Protein AF-A0A370FS91-F1 (afdb_monomer)

Radius of gyration: 18.26 Å; Cα contacts (8 Å, |Δi|>4): 179; chains: 1; bounding box: 39×45×48 Å

Mean predicted aligned error: 7.24 Å

pLDDT: mean 86.28, std 13.59, range [32.62, 96.75]

Secondary structure (DSSP, 8-state):
---SS-PPP-EEEETTEEEEB-PPPHHHHHHHHTSSSHHHHHHHHBS-HHHHHHHHHHHH-TT-S--HHHHHHHHHHHHHHHHSS-HHHHHHHHHHHHHTHHHHHHHHHTTT--GGGS-HH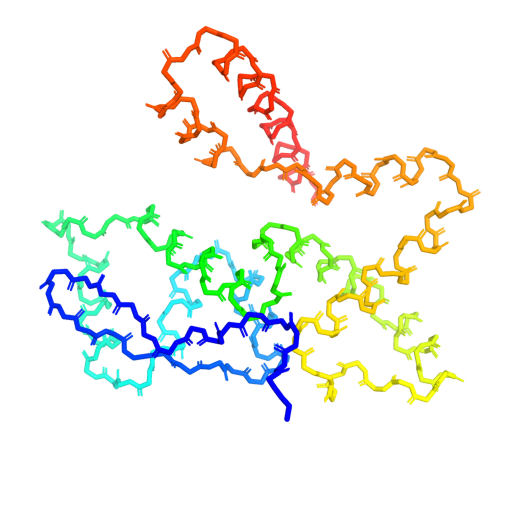HHHHHHHHHHHHHHTT-HHHHHHHHHHHHPPPHHHHHHHHHH--SHHHHHHHHHHHHHHHHHHHHHTT-

Structure (mmCIF, N/CA/C/O backbone):
data_AF-A0A370FS91-F1
#
_entry.id   AF-A0A370FS91-F1
#
loop_
_atom_site.group_PDB
_atom_site.id
_atom_site.type_symbol
_atom_site.label_atom_id
_atom_site.label_alt_id
_atom_site.label_comp_id
_atom_site.label_asym_id
_atom_site.label_entity_id
_atom_site.label_seq_id
_atom_site.pdbx_PDB_ins_code
_atom_site.Cartn_x
_atom_site.Cartn_y
_atom_site.Cartn_z
_atom_site.occupancy
_atom_site.B_iso_or_equiv
_atom_site.auth_seq_id
_atom_site.auth_comp_id
_atom_site.auth_asym_id
_atom_site.auth_atom_id
_atom_site.pdbx_PDB_model_num
ATOM 1 N N . MET A 1 1 ? -10.791 -23.872 -0.112 1.00 32.62 1 MET A N 1
ATOM 2 C CA . MET A 1 1 ? -11.739 -22.833 -0.570 1.00 32.62 1 MET A CA 1
ATOM 3 C C . MET A 1 1 ? -10.931 -21.687 -1.160 1.00 32.62 1 MET A C 1
ATOM 5 O O . MET A 1 1 ? -9.930 -21.340 -0.539 1.00 32.62 1 MET A O 1
ATOM 9 N N . PRO A 1 2 ? -11.284 -21.147 -2.339 1.00 38.69 2 PRO A N 1
ATOM 10 C CA . PRO A 1 2 ? -10.643 -19.938 -2.857 1.00 38.69 2 PRO A CA 1
ATOM 11 C C . PRO A 1 2 ? -10.833 -18.794 -1.850 1.00 38.69 2 PRO A C 1
ATOM 13 O O . PRO A 1 2 ? -11.923 -18.637 -1.297 1.00 38.69 2 PRO A O 1
ATOM 16 N N . LYS A 1 3 ? -9.760 -18.054 -1.542 1.00 49.75 3 LYS A N 1
ATOM 17 C CA . LYS A 1 3 ? -9.835 -16.893 -0.641 1.00 49.75 3 LYS A CA 1
ATOM 18 C C . LYS A 1 3 ? -10.764 -15.845 -1.297 1.00 49.75 3 LYS A C 1
ATOM 20 O O . LYS A 1 3 ? -10.651 -15.644 -2.502 1.00 49.75 3 LYS A O 1
ATOM 25 N N . PRO A 1 4 ? -11.668 -15.176 -0.557 1.00 48.75 4 PRO A N 1
ATOM 26 C CA . PRO A 1 4 ? -12.614 -14.212 -1.138 1.00 48.75 4 PRO A CA 1
ATOM 27 C C . PRO A 1 4 ? -11.962 -12.892 -1.598 1.00 48.75 4 PRO A C 1
ATOM 29 O O . PRO A 1 4 ? -12.631 -12.048 -2.184 1.00 48.75 4 PRO A O 1
ATOM 32 N N . TRP A 1 5 ? -10.662 -12.714 -1.356 1.00 54.31 5 TRP A N 1
ATOM 33 C CA . TRP A 1 5 ? -9.878 -11.523 -1.690 1.00 54.31 5 TRP A CA 1
ATOM 34 C C . TRP A 1 5 ? -8.939 -11.844 -2.855 1.00 54.31 5 TRP A C 1
ATOM 36 O O . TRP A 1 5 ? -7.815 -12.278 -2.625 1.00 54.31 5 TRP A O 1
ATOM 46 N N . GLY A 1 6 ? -9.431 -11.665 -4.087 1.00 56.56 6 GLY A N 1
ATOM 47 C CA . GLY A 1 6 ? -8.642 -11.654 -5.327 1.00 56.56 6 GLY A CA 1
ATOM 48 C C . GLY A 1 6 ? -7.719 -12.857 -5.586 1.00 56.56 6 GLY A C 1
ATOM 49 O O . GLY A 1 6 ? -7.649 -13.827 -4.835 1.00 56.56 6 GLY A O 1
ATOM 50 N N . ARG A 1 7 ? -6.986 -12.806 -6.700 1.00 66.38 7 ARG A N 1
ATOM 51 C CA . ARG A 1 7 ? -5.794 -13.639 -6.899 1.00 66.38 7 ARG A CA 1
ATOM 52 C C . ARG 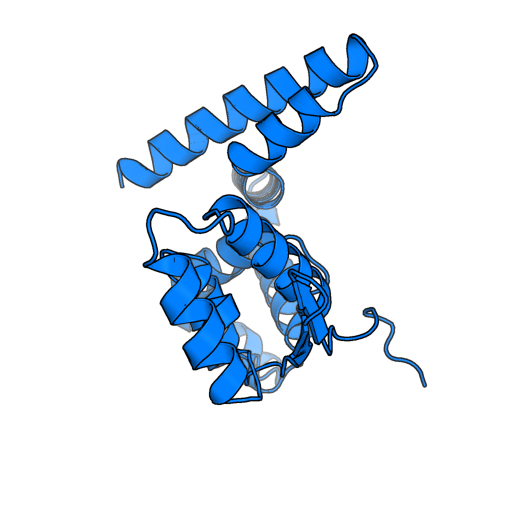A 1 7 ? -4.597 -12.753 -6.601 1.00 66.38 7 ARG A C 1
ATOM 54 O O . ARG A 1 7 ? -4.487 -11.685 -7.197 1.00 66.38 7 ARG A O 1
ATOM 61 N N . GLU A 1 8 ? -3.730 -13.186 -5.690 1.00 79.12 8 GLU A N 1
ATOM 62 C CA . GLU A 1 8 ? -2.510 -12.437 -5.394 1.00 79.12 8 GLU A CA 1
ATOM 63 C C . GLU A 1 8 ? -1.697 -12.250 -6.686 1.00 79.12 8 GLU A C 1
ATOM 65 O O . GLU A 1 8 ? -1.547 -13.211 -7.453 1.00 79.12 8 GLU A O 1
ATOM 70 N N . PRO A 1 9 ? -1.198 -11.034 -6.960 1.00 84.81 9 PRO A N 1
ATOM 71 C CA . PRO A 1 9 ? -0.375 -10.791 -8.128 1.00 84.81 9 PRO A CA 1
ATOM 72 C C . PRO A 1 9 ? 0.926 -11.583 -7.986 1.00 84.81 9 PRO A C 1
ATOM 74 O O . PRO A 1 9 ? 1.608 -11.501 -6.965 1.00 84.81 9 PRO A O 1
ATOM 77 N N . THR A 1 10 ? 1.245 -12.368 -9.015 1.00 89.12 10 THR A N 1
ATOM 78 C CA . THR A 1 10 ? 2.448 -13.216 -9.065 1.00 89.12 10 THR A CA 1
ATOM 79 C C . THR A 1 10 ? 3.474 -12.722 -10.074 1.00 89.12 10 THR A C 1
ATOM 81 O O . THR A 1 10 ? 4.641 -13.092 -9.995 1.00 89.12 10 THR A O 1
ATOM 84 N N . ALA A 1 11 ? 3.048 -11.916 -11.047 1.00 91.88 11 ALA A N 1
ATOM 85 C CA . ALA A 1 11 ? 3.924 -11.311 -12.035 1.00 91.88 11 ALA A CA 1
ATOM 86 C C . ALA A 1 11 ? 3.255 -10.110 -12.712 1.00 91.88 11 ALA A C 1
ATOM 88 O O . ALA A 1 11 ? 2.030 -9.978 -12.698 1.00 91.88 11 ALA A O 1
ATOM 89 N N . TRP A 1 12 ? 4.070 -9.284 -13.355 1.00 92.25 12 TRP A N 1
ATOM 90 C CA . TRP A 1 12 ? 3.661 -8.256 -14.312 1.00 92.25 12 TRP A CA 1
ATOM 91 C C . TRP A 1 12 ? 4.621 -8.277 -15.508 1.00 92.25 12 TRP A C 1
ATOM 93 O O . TRP A 1 12 ? 5.616 -9.001 -15.491 1.00 92.25 12 TRP A O 1
ATOM 103 N N . THR A 1 13 ? 4.317 -7.550 -16.579 1.00 89.25 13 THR A N 1
ATOM 104 C CA . THR A 1 13 ? 5.127 -7.580 -17.806 1.00 89.25 13 THR A CA 1
ATOM 105 C C . THR A 1 13 ? 5.543 -6.193 -18.247 1.00 89.25 13 THR A C 1
ATOM 107 O O . THR A 1 13 ? 4.739 -5.267 -18.189 1.00 89.25 13 THR A O 1
ATOM 110 N N . ILE A 1 14 ? 6.765 -6.078 -18.758 1.00 89.06 14 ILE A N 1
ATOM 111 C CA . ILE A 1 14 ? 7.305 -4.849 -19.339 1.00 89.06 14 ILE A CA 1
ATOM 112 C C . ILE A 1 14 ? 8.216 -5.198 -20.508 1.00 89.06 14 ILE A C 1
ATOM 114 O O . ILE A 1 14 ? 9.060 -6.080 -20.383 1.00 89.06 14 ILE A O 1
ATOM 118 N N . ASP A 1 15 ? 7.991 -4.583 -21.668 1.00 84.88 15 ASP A N 1
ATOM 119 C CA . ASP A 1 15 ? 8.754 -4.839 -22.900 1.00 84.88 15 ASP A CA 1
ATOM 120 C C . ASP A 1 15 ? 8.903 -6.336 -23.248 1.00 84.88 15 ASP A C 1
ATOM 122 O O . ASP A 1 15 ? 9.961 -6.815 -23.654 1.00 84.88 15 ASP A O 1
ATOM 126 N N . GLY A 1 16 ? 7.833 -7.114 -23.041 1.00 85.38 16 GLY A N 1
ATOM 127 C CA . GLY A 1 16 ? 7.817 -8.563 -23.284 1.00 85.38 16 GLY A CA 1
ATOM 128 C C . GLY A 1 16 ? 8.555 -9.408 -22.236 1.00 85.38 16 GLY A C 1
ATOM 129 O O . GLY A 1 16 ? 8.550 -10.635 -22.330 1.00 85.38 16 GLY A O 1
ATOM 130 N N . ARG A 1 17 ? 9.154 -8.787 -21.215 1.00 89.56 17 ARG A N 1
ATOM 131 C CA . ARG A 1 17 ? 9.778 -9.462 -20.073 1.00 89.56 17 ARG A CA 1
ATOM 132 C C . ARG A 1 17 ? 8.762 -9.677 -18.957 1.00 89.56 17 ARG A C 1
ATOM 134 O O . ARG A 1 17 ? 8.077 -8.744 -18.548 1.00 89.56 17 ARG A O 1
ATOM 141 N N . VAL A 1 18 ? 8.687 -10.906 -18.451 1.00 93.69 18 VAL A N 1
ATOM 142 C CA . VAL A 1 18 ? 7.865 -11.263 -17.286 1.00 93.69 18 VAL A CA 1
ATOM 143 C C . VAL A 1 18 ? 8.663 -11.001 -16.015 1.00 93.69 18 VAL A C 1
ATOM 145 O O . VAL A 1 18 ? 9.741 -11.561 -15.841 1.00 93.69 18 VAL A O 1
ATOM 148 N N . MET A 1 19 ? 8.107 -10.167 -15.146 1.00 94.12 19 MET A N 1
ATOM 149 C CA . MET A 1 19 ? 8.660 -9.754 -13.864 1.00 94.12 19 MET A CA 1
ATOM 150 C C . MET A 1 19 ? 7.918 -10.480 -12.747 1.00 94.12 19 MET A C 1
ATOM 152 O O . MET A 1 19 ? 6.787 -10.124 -12.417 1.00 94.12 19 MET A O 1
ATOM 156 N N . GLU A 1 20 ? 8.527 -11.522 -12.187 1.00 95.50 20 GLU A N 1
ATOM 157 C CA . GLU A 1 20 ? 7.929 -12.283 -11.085 1.00 95.50 20 GLU A CA 1
ATOM 158 C C . GLU A 1 20 ? 8.003 -11.500 -9.777 1.00 95.50 20 GLU A C 1
ATOM 160 O O . GLU A 1 20 ? 9.047 -10.936 -9.436 1.00 95.50 20 GLU A O 1
ATOM 165 N N . VAL A 1 21 ? 6.895 -11.494 -9.037 1.00 95.50 21 VAL A N 1
ATOM 166 C CA . VAL A 1 21 ? 6.784 -10.798 -7.757 1.00 95.50 21 VAL A CA 1
ATOM 167 C C . VAL A 1 21 ? 6.379 -11.741 -6.638 1.00 95.50 21 VAL A C 1
ATOM 169 O O . VAL A 1 21 ? 5.650 -12.716 -6.822 1.00 95.50 21 VAL A O 1
ATOM 172 N N . THR A 1 22 ? 6.839 -11.429 -5.436 1.00 94.56 22 THR A N 1
ATOM 173 C CA . THR A 1 22 ? 6.448 -12.106 -4.206 1.00 94.56 22 THR A CA 1
ATOM 174 C C . THR A 1 22 ? 6.039 -11.068 -3.181 1.00 94.56 22 THR A C 1
ATOM 176 O O . THR A 1 22 ? 6.688 -10.035 -3.020 1.00 94.56 22 THR A O 1
ATOM 179 N N . ARG A 1 23 ? 4.947 -11.357 -2.477 1.00 93.94 23 ARG A N 1
ATOM 180 C CA . ARG A 1 23 ? 4.448 -10.508 -1.406 1.00 93.94 23 ARG A CA 1
ATOM 181 C C . ARG A 1 23 ? 5.342 -10.636 -0.161 1.00 93.94 23 ARG A C 1
ATOM 183 O O . ARG A 1 23 ? 5.461 -11.747 0.361 1.00 93.94 23 ARG A O 1
ATOM 190 N N . PRO A 1 24 ? 5.917 -9.538 0.351 1.00 93.94 24 PRO A N 1
ATOM 191 C CA . PRO A 1 24 ? 6.653 -9.544 1.608 1.00 93.94 24 PRO A CA 1
ATOM 192 C C . PRO A 1 24 ? 5.731 -9.794 2.816 1.00 93.94 24 PRO A C 1
ATOM 194 O O . PRO A 1 24 ? 4.505 -9.657 2.702 1.00 93.94 24 PRO A O 1
ATOM 197 N N . PRO A 1 25 ? 6.290 -10.124 3.994 1.00 94.44 25 PRO A N 1
ATOM 198 C CA . PRO A 1 25 ? 5.555 -10.098 5.257 1.00 94.44 25 PRO A CA 1
ATOM 199 C C . PRO A 1 25 ? 4.912 -8.729 5.516 1.00 94.44 25 PRO A C 1
ATOM 201 O O . PRO A 1 25 ? 5.421 -7.706 5.060 1.00 94.44 25 PRO A O 1
ATOM 204 N N . LEU A 1 26 ? 3.818 -8.696 6.285 1.00 94.94 26 LEU A N 1
ATOM 205 C CA . LEU A 1 26 ? 2.984 -7.498 6.443 1.00 94.94 26 LEU A CA 1
ATOM 206 C C . LEU A 1 26 ? 3.773 -6.247 6.856 1.00 94.94 26 LEU A C 1
ATOM 208 O O . LEU A 1 26 ? 3.613 -5.206 6.230 1.00 94.94 26 LEU A O 1
ATOM 212 N N . VAL A 1 27 ? 4.640 -6.347 7.865 1.00 94.88 27 VAL A N 1
ATOM 213 C CA . VAL A 1 27 ? 5.425 -5.199 8.360 1.00 94.88 27 VAL A CA 1
ATOM 214 C C . VAL A 1 27 ? 6.326 -4.627 7.267 1.00 94.88 27 VAL A C 1
ATOM 216 O O . VAL A 1 27 ? 6.367 -3.417 7.055 1.00 94.88 27 VAL A O 1
ATOM 219 N N . GLU A 1 28 ? 7.031 -5.496 6.544 1.00 96.38 28 GLU A N 1
ATOM 220 C CA . GLU A 1 28 ? 7.892 -5.086 5.436 1.00 96.38 28 GLU A CA 1
ATOM 221 C C . GLU A 1 28 ? 7.067 -4.476 4.300 1.00 96.38 28 GLU A C 1
ATOM 223 O O . GLU A 1 28 ? 7.413 -3.419 3.777 1.00 96.38 28 GLU A O 1
ATOM 228 N N . LEU A 1 29 ? 5.934 -5.095 3.967 1.00 96.31 29 LEU A N 1
ATOM 229 C CA . LEU A 1 29 ? 5.041 -4.606 2.929 1.00 96.31 29 LEU A CA 1
ATOM 230 C C . LEU A 1 29 ? 4.469 -3.222 3.270 1.00 96.31 29 LEU A C 1
ATOM 232 O O . LEU A 1 29 ? 4.465 -2.351 2.405 1.00 96.31 29 LEU A O 1
ATOM 236 N N . VAL A 1 30 ? 4.035 -2.989 4.512 1.00 96.44 30 VAL A N 1
ATOM 237 C CA . VAL A 1 30 ? 3.565 -1.668 4.963 1.00 96.44 30 VAL A CA 1
ATOM 238 C C . VAL A 1 30 ? 4.683 -0.637 4.834 1.00 96.44 30 VAL A C 1
ATOM 240 O O . VAL A 1 30 ? 4.460 0.414 4.242 1.00 96.44 30 VAL A O 1
ATOM 243 N N . ASN A 1 31 ? 5.905 -0.950 5.275 1.00 95.62 31 ASN A N 1
ATOM 244 C CA . ASN A 1 31 ? 7.045 -0.039 5.126 1.00 95.62 31 ASN A CA 1
ATOM 245 C C . ASN A 1 31 ? 7.331 0.314 3.657 1.00 95.62 31 ASN A C 1
ATOM 247 O O . ASN A 1 31 ? 7.603 1.471 3.341 1.00 95.62 31 ASN A O 1
ATOM 251 N N . LEU A 1 32 ? 7.235 -0.659 2.747 1.00 96.69 32 LEU A N 1
ATOM 252 C CA . LEU A 1 32 ? 7.408 -0.426 1.312 1.00 96.69 32 LEU A CA 1
ATOM 253 C C . LEU A 1 32 ? 6.268 0.408 0.712 1.00 96.69 32 LEU A C 1
ATOM 255 O O . LEU A 1 32 ? 6.517 1.247 -0.150 1.00 96.69 32 LEU A O 1
ATOM 259 N N . VAL A 1 33 ? 5.029 0.207 1.169 1.00 96.12 33 VAL A N 1
ATOM 260 C CA . VAL A 1 33 ? 3.867 1.009 0.753 1.00 96.12 33 VAL A CA 1
ATOM 261 C C . VAL A 1 33 ? 3.986 2.454 1.236 1.00 96.12 33 VAL A C 1
ATOM 263 O O . VAL A 1 33 ? 3.619 3.368 0.500 1.00 96.12 33 VAL A O 1
ATOM 266 N N . MET A 1 34 ? 4.535 2.674 2.430 1.00 95.00 34 MET A N 1
ATOM 267 C CA . MET A 1 34 ? 4.765 4.007 2.998 1.00 95.00 34 MET A CA 1
ATOM 268 C C . MET A 1 34 ? 6.027 4.695 2.458 1.00 95.00 34 MET A C 1
ATOM 270 O O . MET A 1 34 ? 6.297 5.844 2.808 1.00 95.00 34 MET A O 1
ATOM 274 N N . ALA A 1 35 ? 6.810 4.025 1.608 1.00 92.94 35 ALA A N 1
ATOM 275 C CA . ALA A 1 35 ? 8.031 4.599 1.066 1.00 92.94 35 ALA A CA 1
ATOM 276 C C . ALA A 1 35 ? 7.736 5.844 0.198 1.00 92.94 35 ALA A C 1
ATOM 278 O O . ALA A 1 35 ? 6.734 5.871 -0.522 1.00 92.94 35 ALA A O 1
ATOM 279 N N . PRO A 1 36 ? 8.634 6.853 0.173 1.00 88.44 36 PRO A N 1
ATOM 280 C CA . PRO A 1 36 ? 8.416 8.092 -0.583 1.00 88.44 36 PRO A CA 1
ATOM 281 C C . PRO A 1 36 ? 8.271 7.904 -2.098 1.00 88.44 36 PRO A C 1
ATOM 283 O O . PRO A 1 36 ? 7.775 8.788 -2.790 1.00 88.44 36 PRO A O 1
ATOM 286 N N . THR A 1 37 ? 8.744 6.775 -2.630 1.00 91.19 37 THR A N 1
ATOM 287 C CA . THR A 1 37 ? 8.696 6.453 -4.058 1.00 91.19 37 THR A CA 1
ATOM 288 C C . THR A 1 37 ? 8.212 5.018 -4.276 1.00 91.19 37 THR A C 1
ATOM 290 O O . THR A 1 37 ? 8.652 4.115 -3.553 1.00 91.19 37 THR A O 1
ATOM 293 N N . PRO A 1 38 ? 7.354 4.773 -5.293 1.00 92.62 38 PRO A N 1
ATOM 294 C CA . PRO A 1 38 ? 6.884 3.429 -5.639 1.00 92.62 38 PRO A CA 1
ATOM 295 C C . PRO A 1 38 ? 8.027 2.501 -6.065 1.00 92.62 38 PRO A C 1
ATOM 297 O O . PRO A 1 38 ? 7.890 1.282 -5.989 1.00 92.62 38 PRO A O 1
ATOM 300 N N . THR A 1 39 ? 9.170 3.063 -6.475 1.00 93.88 39 THR A N 1
ATOM 301 C CA . THR A 1 39 ? 10.348 2.314 -6.919 1.00 93.88 39 THR A CA 1
ATOM 302 C C . THR A 1 39 ? 10.802 1.290 -5.884 1.00 93.88 39 THR A C 1
ATOM 304 O O . THR A 1 39 ? 11.155 0.174 -6.257 1.00 93.88 39 THR A O 1
ATOM 307 N N . TYR A 1 40 ? 10.761 1.627 -4.589 1.00 94.44 40 TYR A N 1
ATOM 308 C CA . TYR A 1 40 ? 11.156 0.687 -3.538 1.00 94.44 40 TYR A CA 1
ATOM 309 C C . TYR A 1 40 ? 10.240 -0.530 -3.506 1.00 94.44 40 TYR A C 1
ATOM 311 O O . TYR A 1 40 ? 10.740 -1.649 -3.561 1.00 94.44 40 TYR A O 1
ATOM 319 N N . LEU A 1 41 ? 8.922 -0.320 -3.493 1.00 96.12 41 LEU A N 1
ATOM 320 C CA . LEU A 1 41 ? 7.942 -1.402 -3.504 1.00 96.12 41 LEU A CA 1
ATOM 321 C C . LEU A 1 41 ? 8.112 -2.296 -4.737 1.00 96.12 41 LEU A C 1
ATOM 323 O O . LEU A 1 41 ? 8.206 -3.516 -4.606 1.00 96.12 41 LEU A O 1
ATOM 327 N N . VAL A 1 42 ? 8.192 -1.699 -5.928 1.00 95.69 42 VAL A N 1
ATOM 328 C CA . VAL A 1 42 ? 8.312 -2.461 -7.176 1.00 95.69 42 VAL A CA 1
ATOM 329 C C . VAL A 1 42 ? 9.612 -3.264 -7.194 1.00 95.69 42 VAL A C 1
ATOM 331 O O . VAL A 1 42 ? 9.583 -4.450 -7.490 1.00 95.69 42 VAL A O 1
ATOM 3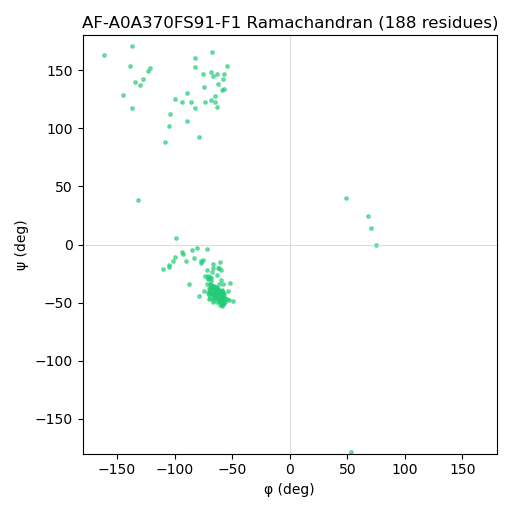34 N N . LEU A 1 43 ? 10.750 -2.670 -6.821 1.00 95.12 43 LEU A N 1
ATOM 335 C CA . LEU A 1 43 ? 12.036 -3.370 -6.845 1.00 95.12 43 LEU A CA 1
ATOM 336 C C . LEU A 1 43 ? 12.157 -4.457 -5.778 1.00 95.12 43 LEU A C 1
ATOM 338 O O . LEU A 1 43 ? 12.673 -5.532 -6.076 1.00 95.12 43 LEU A O 1
ATOM 342 N N . TYR A 1 44 ? 11.725 -4.196 -4.542 1.00 95.44 44 TYR A N 1
ATOM 343 C CA . TYR A 1 44 ? 11.896 -5.156 -3.444 1.00 95.44 44 TYR A CA 1
ATOM 344 C C . TYR A 1 44 ? 11.030 -6.399 -3.608 1.00 95.44 44 TYR A C 1
ATOM 346 O O . TYR A 1 44 ? 11.405 -7.477 -3.155 1.00 95.44 44 TYR A O 1
ATOM 354 N N . THR A 1 45 ? 9.894 -6.254 -4.281 1.00 96.06 45 THR A N 1
ATOM 355 C CA . THR A 1 45 ? 8.937 -7.345 -4.463 1.00 96.06 45 THR A CA 1
ATOM 356 C C . THR A 1 45 ? 9.307 -8.266 -5.621 1.00 96.06 45 THR A C 1
ATOM 358 O O . THR A 1 45 ? 8.756 -9.358 -5.709 1.00 96.06 45 THR A O 1
ATOM 361 N N . LEU A 1 46 ? 10.270 -7.889 -6.473 1.00 96.50 46 LEU A N 1
ATOM 362 C CA . LEU A 1 46 ? 10.784 -8.756 -7.534 1.00 96.50 46 LEU A CA 1
ATOM 363 C C . LEU A 1 46 ? 11.570 -9.937 -6.958 1.00 96.50 46 LEU A C 1
ATOM 365 O O . LEU A 1 46 ? 12.571 -9.766 -6.251 1.00 96.50 46 LEU A O 1
ATOM 369 N N . THR A 1 47 ? 11.153 -11.143 -7.337 1.00 95.25 47 THR A N 1
ATOM 370 C CA . THR A 1 47 ? 11.748 -12.401 -6.868 1.00 95.25 47 THR A CA 1
ATOM 371 C C . THR A 1 47 ? 13.153 -12.606 -7.439 1.00 95.25 47 THR A C 1
ATOM 373 O O . THR A 1 47 ? 14.054 -13.089 -6.751 1.00 95.25 47 THR A O 1
ATOM 376 N N . ARG A 1 48 ? 13.357 -12.217 -8.702 1.00 95.62 48 ARG A N 1
ATOM 377 C CA . ARG A 1 48 ? 14.577 -12.486 -9.470 1.00 95.62 48 ARG A CA 1
ATOM 378 C C . ARG A 1 48 ? 15.585 -11.331 -9.381 1.00 95.62 48 ARG A C 1
ATOM 380 O O . ARG A 1 48 ? 15.267 -10.201 -9.767 1.00 95.62 48 ARG A O 1
ATOM 387 N N . PRO A 1 49 ? 16.830 -11.566 -8.920 1.00 94.31 49 PRO A N 1
ATOM 388 C CA . PRO A 1 49 ? 17.856 -10.523 -8.848 1.00 94.31 49 PRO A CA 1
ATOM 389 C C . PRO A 1 49 ? 18.172 -9.859 -10.197 1.00 94.31 49 PRO A C 1
ATOM 391 O O . PRO A 1 49 ? 18.480 -8.669 -10.240 1.00 94.31 49 PRO A O 1
ATOM 394 N N . GLU A 1 50 ? 18.110 -10.610 -11.291 1.00 95.25 50 GLU A N 1
ATOM 395 C CA . GLU A 1 50 ? 18.320 -10.139 -12.660 1.00 95.25 50 GLU A CA 1
ATOM 396 C C . GLU A 1 50 ? 17.242 -9.159 -13.130 1.00 95.25 50 GLU A C 1
ATOM 398 O O . GLU A 1 50 ? 17.567 -8.195 -13.824 1.00 95.25 50 GLU A O 1
ATOM 403 N N . ASP A 1 51 ? 15.990 -9.357 -12.718 1.00 94.31 51 ASP A N 1
ATOM 404 C CA . ASP A 1 51 ? 14.879 -8.452 -13.022 1.00 94.31 51 ASP A CA 1
ATOM 405 C C . ASP A 1 51 ? 15.034 -7.142 -12.250 1.00 94.31 51 ASP A C 1
ATOM 407 O O . ASP A 1 51 ? 14.885 -6.063 -12.823 1.00 94.31 51 ASP A O 1
ATOM 411 N N . ARG A 1 52 ? 15.469 -7.219 -10.983 1.00 94.06 52 ARG A N 1
ATOM 412 C CA . ARG A 1 52 ? 15.820 -6.030 -10.189 1.00 94.06 52 ARG A CA 1
ATOM 413 C C . ARG A 1 52 ? 16.933 -5.224 -10.838 1.00 94.06 52 ARG A C 1
ATOM 415 O O . ARG A 1 52 ? 16.803 -4.016 -10.989 1.00 94.06 52 ARG A O 1
ATOM 422 N N . LYS A 1 53 ? 18.025 -5.884 -11.239 1.00 93.62 53 LYS A N 1
ATOM 423 C CA . LYS A 1 53 ? 19.157 -5.222 -11.910 1.00 93.62 53 LYS A CA 1
ATOM 424 C C . LYS A 1 53 ? 18.727 -4.561 -13.216 1.00 93.62 53 LYS A C 1
ATOM 426 O O . LYS A 1 53 ? 19.127 -3.430 -13.472 1.00 93.62 53 LYS A O 1
ATOM 431 N N . TYR A 1 54 ? 17.915 -5.254 -14.013 1.00 93.50 54 TYR A N 1
ATOM 432 C CA . TYR A 1 54 ? 17.369 -4.706 -15.248 1.00 93.50 54 TYR A CA 1
ATOM 433 C C . TYR A 1 54 ? 16.514 -3.464 -14.976 1.00 93.50 54 TYR A C 1
ATOM 435 O O . TYR A 1 54 ? 16.784 -2.415 -15.553 1.00 93.50 54 TYR A O 1
ATOM 443 N N . LEU A 1 55 ? 15.542 -3.550 -14.063 1.00 92.19 55 LEU A N 1
ATOM 444 C CA . LEU A 1 55 ? 14.635 -2.437 -13.797 1.00 92.19 55 LEU A CA 1
ATOM 445 C C . LEU A 1 55 ? 15.374 -1.235 -13.199 1.00 92.19 55 LEU A C 1
ATOM 447 O O . LEU A 1 55 ? 15.143 -0.113 -13.628 1.00 92.19 55 LEU A O 1
ATOM 451 N N . VAL A 1 56 ? 16.328 -1.455 -12.287 1.00 92.75 56 VAL A N 1
ATOM 452 C CA . VAL A 1 56 ? 17.207 -0.387 -11.779 1.00 92.75 56 VAL A CA 1
ATOM 453 C C . VAL A 1 56 ? 17.947 0.299 -12.924 1.00 92.75 56 VAL A C 1
ATOM 455 O O . VAL A 1 56 ? 17.929 1.524 -13.005 1.00 92.75 56 VAL A O 1
ATOM 458 N N . ALA A 1 57 ? 18.570 -0.465 -13.827 1.00 91.75 57 ALA A N 1
ATOM 459 C CA . ALA A 1 57 ? 19.294 0.112 -14.957 1.00 91.75 57 ALA A CA 1
ATOM 460 C C . ALA A 1 57 ? 18.379 0.973 -15.839 1.00 91.75 57 ALA A C 1
ATOM 462 O O . ALA A 1 57 ? 18.780 2.057 -16.244 1.00 91.75 57 ALA A O 1
ATOM 463 N N . GLN A 1 58 ? 17.145 0.527 -16.078 1.00 90.94 58 GLN A N 1
ATOM 464 C CA . GLN A 1 58 ? 16.176 1.272 -16.879 1.00 90.94 58 GLN A CA 1
ATOM 465 C C . GLN A 1 58 ? 15.623 2.515 -16.174 1.00 90.94 58 GLN A C 1
ATOM 467 O O . GLN A 1 58 ? 15.362 3.509 -16.835 1.00 90.94 58 GLN A O 1
ATOM 472 N N . VAL A 1 59 ? 15.456 2.491 -14.851 1.00 88.56 59 VAL A N 1
ATOM 473 C CA . VAL A 1 59 ? 14.969 3.653 -14.085 1.00 88.56 59 VAL A CA 1
ATOM 474 C C . VAL A 1 59 ? 15.997 4.788 -14.059 1.00 88.56 59 VAL A C 1
ATOM 476 O O . VAL A 1 59 ? 15.626 5.958 -14.015 1.00 88.56 59 VAL A O 1
ATOM 479 N N . PHE A 1 60 ? 17.291 4.460 -14.089 1.00 87.00 60 PHE A N 1
ATOM 480 C CA . PHE A 1 60 ? 18.368 5.457 -14.111 1.00 87.00 60 PHE A CA 1
ATOM 481 C C . PHE A 1 60 ? 18.837 5.836 -15.522 1.00 87.00 60 PHE A C 1
ATOM 483 O O . PHE A 1 60 ? 19.616 6.783 -15.670 1.00 87.00 60 PHE A O 1
ATOM 490 N N . ASP A 1 61 ? 18.376 5.131 -16.554 1.00 89.06 61 ASP A N 1
ATOM 491 C CA . ASP A 1 61 ? 18.687 5.449 -17.941 1.00 89.06 61 ASP A CA 1
ATOM 492 C C . ASP A 1 61 ? 17.765 6.562 -18.460 1.00 89.06 61 ASP A C 1
ATOM 494 O O . ASP A 1 61 ? 16.554 6.401 -18.573 1.00 89.06 61 ASP A O 1
ATOM 498 N N . ARG A 1 62 ? 18.355 7.703 -18.830 1.00 81.81 62 ARG A N 1
ATOM 499 C CA . ARG A 1 62 ? 17.620 8.858 -19.376 1.00 81.81 62 ARG A CA 1
ATOM 500 C C . ARG A 1 62 ? 16.989 8.590 -20.742 1.00 81.81 62 ARG A C 1
ATOM 502 O O . ARG A 1 62 ? 16.165 9.387 -21.177 1.00 81.81 62 ARG A O 1
ATOM 509 N N . GLN A 1 63 ? 17.424 7.545 -21.441 1.00 86.19 63 GLN A N 1
ATOM 510 C CA . GLN A 1 63 ? 16.869 7.141 -22.735 1.00 86.19 63 GLN A CA 1
ATOM 511 C C . GLN A 1 63 ? 15.771 6.081 -22.597 1.00 86.19 63 GLN A C 1
ATOM 513 O O . GLN A 1 63 ? 15.132 5.727 -23.590 1.00 86.19 63 GLN A O 1
ATOM 518 N N . SER A 1 64 ? 15.548 5.578 -21.383 1.00 85.69 64 SER A N 1
ATOM 519 C CA . SER A 1 64 ? 14.515 4.595 -21.098 1.00 85.69 64 SER A CA 1
ATOM 520 C C . SER A 1 64 ? 13.118 5.179 -21.287 1.00 85.69 64 SER A C 1
ATOM 522 O O . SER A 1 64 ? 12.857 6.339 -20.976 1.00 85.69 64 SER A O 1
ATOM 524 N N . ARG A 1 65 ? 12.198 4.336 -21.763 1.00 83.00 65 ARG A N 1
ATOM 525 C CA . ARG A 1 65 ? 10.756 4.634 -21.808 1.00 83.00 65 ARG A CA 1
ATOM 526 C C . ARG A 1 65 ? 10.049 4.307 -20.491 1.00 83.00 65 ARG A C 1
ATOM 528 O O . ARG A 1 65 ? 8.849 4.528 -20.369 1.00 83.00 65 ARG A O 1
ATOM 535 N N . ILE A 1 66 ? 10.768 3.730 -19.528 1.00 85.50 66 ILE A N 1
ATOM 536 C CA . ILE A 1 66 ? 10.231 3.375 -18.216 1.00 85.50 66 ILE A CA 1
ATOM 537 C C . ILE A 1 66 ? 10.176 4.642 -17.371 1.00 85.50 66 ILE A C 1
ATOM 539 O O . ILE A 1 66 ? 11.139 5.020 -16.707 1.00 85.50 66 ILE A O 1
ATOM 543 N N . GLU A 1 67 ? 9.024 5.296 -17.422 1.00 86.12 67 GLU A N 1
ATOM 544 C CA . GLU A 1 67 ? 8.735 6.486 -16.636 1.00 86.12 67 GLU A CA 1
ATOM 545 C C . GLU A 1 67 ? 8.291 6.134 -15.210 1.00 86.12 67 GLU A C 1
ATOM 547 O O . GLU A 1 67 ? 7.830 5.027 -14.916 1.00 86.12 67 GLU A O 1
ATOM 552 N N . ILE A 1 68 ? 8.394 7.111 -14.308 1.00 87.69 68 ILE A N 1
ATOM 553 C CA . ILE A 1 68 ? 7.948 6.971 -12.915 1.00 87.69 68 ILE A CA 1
ATOM 554 C C . ILE A 1 68 ? 6.449 6.645 -12.811 1.00 87.69 68 ILE A C 1
ATOM 556 O O . ILE A 1 68 ? 6.045 5.920 -11.903 1.00 87.69 68 ILE A O 1
ATOM 560 N N . GLU A 1 69 ? 5.639 7.108 -13.765 1.00 87.69 69 GLU A N 1
ATOM 561 C CA . GLU A 1 69 ? 4.203 6.820 -13.822 1.00 87.69 69 GLU A CA 1
ATOM 562 C C . GLU A 1 69 ? 3.920 5.325 -13.995 1.00 87.69 69 GLU A C 1
ATOM 564 O O . GLU A 1 69 ? 3.059 4.776 -13.311 1.00 87.69 69 GLU A O 1
ATOM 569 N N . LEU A 1 70 ? 4.720 4.621 -14.802 1.00 89.81 70 LEU A N 1
ATOM 570 C CA . LEU A 1 70 ? 4.596 3.171 -14.933 1.00 89.81 70 LEU A CA 1
ATOM 571 C C . LEU A 1 70 ? 4.884 2.460 -13.603 1.00 89.81 70 LEU A C 1
ATOM 573 O O . LEU A 1 70 ? 4.213 1.492 -13.251 1.00 89.81 70 LEU A O 1
ATOM 577 N N . LEU A 1 71 ? 5.857 2.948 -12.826 1.00 92.75 71 LEU A N 1
ATOM 578 C CA . LEU A 1 71 ? 6.139 2.389 -11.501 1.00 92.75 71 LEU A CA 1
ATOM 579 C C . LEU A 1 71 ? 5.003 2.661 -10.514 1.00 92.75 71 LEU A C 1
ATOM 581 O O . LEU A 1 71 ? 4.695 1.792 -9.697 1.00 92.75 71 LEU A O 1
ATOM 585 N N . HIS A 1 72 ? 4.369 3.833 -10.591 1.00 93.44 72 HIS A N 1
ATOM 586 C CA . HIS A 1 72 ? 3.159 4.120 -9.825 1.00 93.44 72 HIS A CA 1
ATOM 587 C C . HIS A 1 72 ? 2.029 3.147 -10.167 1.00 93.44 72 HIS A C 1
ATOM 589 O O . HIS A 1 72 ? 1.364 2.662 -9.254 1.00 93.44 72 HIS A O 1
ATOM 595 N N . ASP A 1 73 ? 1.867 2.797 -11.439 1.00 91.81 73 ASP A N 1
ATOM 596 C CA . ASP A 1 73 ? 0.805 1.899 -11.898 1.00 91.81 73 ASP A CA 1
ATOM 597 C C . ASP A 1 73 ? 1.015 0.475 -11.441 1.00 91.81 73 ASP A C 1
ATOM 599 O O . ASP A 1 73 ? 0.095 -0.159 -10.917 1.00 91.81 73 ASP A O 1
ATOM 603 N N . VAL A 1 74 ? 2.242 -0.014 -11.599 1.00 94.00 74 VAL A N 1
ATOM 604 C CA . VAL A 1 74 ? 2.627 -1.326 -11.094 1.00 94.00 74 VAL A CA 1
ATOM 605 C C . VAL A 1 74 ? 2.424 -1.360 -9.580 1.00 94.00 74 VAL A C 1
ATOM 607 O O . VAL A 1 74 ? 1.781 -2.278 -9.078 1.00 94.00 74 VAL A O 1
ATOM 610 N N . ALA A 1 75 ? 2.885 -0.344 -8.845 1.00 95.69 75 ALA A N 1
ATOM 611 C CA . ALA A 1 75 ? 2.700 -0.267 -7.398 1.00 95.69 75 ALA A CA 1
ATOM 612 C C . ALA A 1 75 ? 1.218 -0.261 -6.987 1.00 95.69 75 ALA A C 1
ATOM 614 O O . ALA A 1 75 ? 0.841 -0.984 -6.066 1.00 95.69 75 ALA A O 1
ATOM 615 N N . ASP A 1 76 ? 0.372 0.515 -7.665 1.00 94.44 76 ASP A N 1
ATOM 616 C CA . ASP A 1 76 ? -1.062 0.576 -7.377 1.00 94.44 76 ASP A CA 1
ATOM 617 C C . ASP A 1 76 ? -1.740 -0.781 -7.590 1.00 94.44 76 ASP A C 1
ATOM 619 O O . ASP A 1 76 ? -2.492 -1.226 -6.722 1.00 94.44 76 ASP A O 1
ATOM 623 N N . HIS A 1 77 ? -1.430 -1.477 -8.688 1.00 93.44 77 HIS A N 1
ATOM 624 C CA . HIS A 1 77 ? -1.992 -2.799 -8.978 1.00 93.44 77 HIS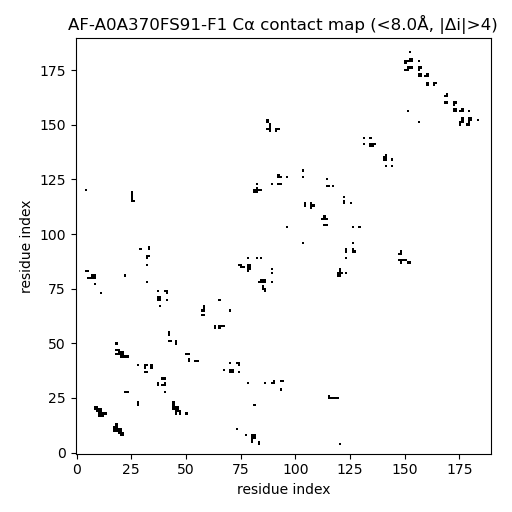 A CA 1
ATOM 625 C C . HIS A 1 77 ? -1.474 -3.883 -8.030 1.00 93.44 77 HIS A C 1
ATOM 627 O O . HIS A 1 77 ? -2.242 -4.750 -7.611 1.00 93.44 77 HIS A O 1
ATOM 633 N N . LEU A 1 78 ? -0.191 -3.833 -7.657 1.00 94.94 78 LEU A N 1
ATOM 634 C CA . LEU A 1 78 ? 0.379 -4.745 -6.667 1.00 94.94 78 LEU A CA 1
ATOM 635 C C . LEU A 1 78 ? -0.315 -4.579 -5.310 1.00 94.94 78 LEU A C 1
ATOM 637 O O . LEU A 1 78 ? -0.761 -5.561 -4.716 1.00 94.94 78 LEU A O 1
ATOM 641 N N . VAL A 1 79 ? -0.465 -3.337 -4.844 1.00 95.44 79 VAL A N 1
ATOM 642 C CA . VAL A 1 79 ? -1.123 -3.040 -3.565 1.00 95.44 79 VAL A CA 1
ATOM 643 C C . VAL A 1 79 ? -2.602 -3.397 -3.607 1.00 95.44 79 VAL A C 1
ATOM 645 O O . VAL A 1 79 ? -3.078 -4.059 -2.686 1.00 95.44 79 VAL A O 1
ATOM 648 N N . LEU A 1 80 ? -3.307 -3.066 -4.690 1.00 94.19 80 LEU A N 1
ATOM 649 C CA . LEU A 1 80 ? -4.694 -3.482 -4.884 1.00 94.19 80 LEU A CA 1
ATOM 650 C C . LEU A 1 80 ? -4.832 -5.007 -4.825 1.00 94.19 80 LEU A C 1
ATOM 652 O O . LEU A 1 80 ? -5.735 -5.517 -4.169 1.00 94.19 80 LEU A O 1
ATOM 656 N N . GLY A 1 81 ? -3.908 -5.741 -5.445 1.00 92.12 81 GLY A N 1
ATOM 657 C CA . GLY A 1 81 ? -3.897 -7.199 -5.426 1.00 92.12 81 GLY A CA 1
ATOM 658 C C . GLY A 1 81 ? -3.602 -7.814 -4.052 1.00 92.12 81 GLY A C 1
ATOM 659 O O . GLY A 1 81 ? -4.174 -8.850 -3.718 1.00 92.12 81 GLY A O 1
ATOM 660 N N . TRP A 1 82 ? -2.733 -7.203 -3.239 1.00 93.94 82 TRP A N 1
ATOM 661 C CA . TRP A 1 82 ? -2.362 -7.734 -1.915 1.00 93.94 82 TRP A CA 1
ATOM 662 C C . TRP A 1 82 ? -3.288 -7.300 -0.778 1.00 93.94 82 TRP A C 1
ATOM 664 O O . TRP A 1 82 ? -3.506 -8.069 0.161 1.00 93.94 82 TRP A O 1
ATOM 674 N N . PHE A 1 83 ? -3.822 -6.082 -0.845 1.00 94.12 83 PHE A N 1
ATOM 675 C CA . PHE A 1 83 ? -4.657 -5.496 0.202 1.00 94.12 83 PHE A CA 1
ATOM 676 C C . PHE A 1 83 ? -6.146 -5.470 -0.151 1.00 94.12 83 PHE A C 1
ATOM 678 O O . PHE A 1 83 ? -6.973 -5.305 0.742 1.00 94.12 83 PHE A O 1
ATOM 685 N N . GLY A 1 84 ? -6.508 -5.623 -1.428 1.00 91.81 84 GLY A N 1
ATOM 686 C CA . GLY A 1 84 ? -7.892 -5.484 -1.888 1.00 91.81 84 GLY A CA 1
ATOM 687 C C . GLY A 1 84 ? -8.406 -4.041 -1.863 1.00 91.81 84 GLY A C 1
ATOM 688 O O . GLY A 1 84 ? -9.612 -3.826 -1.947 1.00 91.81 84 GLY A O 1
ATOM 689 N N . MET A 1 85 ? -7.516 -3.054 -1.717 1.00 93.69 85 MET A N 1
ATOM 690 C CA . MET A 1 85 ? -7.846 -1.628 -1.662 1.00 93.69 85 MET A CA 1
ATOM 691 C C . MET A 1 85 ? -6.840 -0.801 -2.472 1.00 93.69 85 MET A C 1
ATOM 693 O O . MET A 1 85 ? -5.684 -1.215 -2.594 1.00 93.69 85 MET A O 1
ATOM 697 N N . PRO A 1 86 ? -7.238 0.377 -2.986 1.00 94.81 86 PRO A N 1
ATOM 698 C CA . PRO A 1 86 ? -6.317 1.281 -3.661 1.00 94.81 86 PRO A CA 1
ATOM 699 C C . PRO A 1 86 ? -5.139 1.686 -2.774 1.00 94.81 86 PRO A C 1
ATOM 701 O O . PRO A 1 86 ? -5.285 1.851 -1.560 1.00 94.81 86 PRO A O 1
ATOM 704 N N . ARG A 1 87 ? -3.964 1.889 -3.383 1.00 95.06 87 ARG A N 1
ATOM 705 C CA . ARG A 1 87 ? -2.727 2.151 -2.635 1.00 95.06 87 ARG A CA 1
ATOM 706 C C . ARG A 1 87 ? -2.810 3.372 -1.729 1.00 95.06 87 ARG A C 1
ATOM 708 O O . ARG A 1 87 ? -2.334 3.296 -0.604 1.00 95.06 87 ARG A O 1
ATOM 715 N N . TRP A 1 88 ? -3.423 4.460 -2.185 1.00 93.81 88 TRP A N 1
ATOM 716 C CA . TRP A 1 88 ? -3.571 5.680 -1.385 1.00 93.81 88 TRP A CA 1
ATOM 717 C C . TRP A 1 88 ? -4.468 5.462 -0.159 1.00 93.81 88 TRP A C 1
ATOM 719 O O . TRP A 1 88 ? -4.111 5.881 0.935 1.00 93.81 88 TRP A O 1
ATOM 729 N N . THR A 1 89 ? -5.565 4.710 -0.297 1.00 95.56 89 THR A N 1
ATOM 730 C CA . THR A 1 89 ? -6.408 4.315 0.840 1.00 95.56 89 THR A CA 1
ATOM 731 C C . THR A 1 89 ? -5.623 3.469 1.844 1.00 95.56 89 THR A C 1
ATOM 733 O O . THR A 1 89 ? -5.727 3.682 3.049 1.00 95.56 89 THR A O 1
ATOM 736 N N . VAL A 1 90 ? -4.816 2.513 1.364 1.00 96.62 90 VAL A N 1
ATOM 737 C CA . VAL A 1 90 ? -3.949 1.688 2.224 1.00 96.62 90 VAL A CA 1
ATOM 738 C C . VAL A 1 90 ? -2.922 2.559 2.951 1.00 96.62 90 VAL A C 1
ATOM 740 O O . VAL A 1 90 ? -2.741 2.389 4.155 1.00 96.62 90 VAL A O 1
ATOM 743 N N . GLN A 1 91 ? -2.285 3.499 2.247 1.00 95.88 91 GLN A N 1
ATOM 744 C CA . GLN A 1 91 ? -1.327 4.440 2.830 1.00 95.88 91 GLN A CA 1
ATOM 745 C C . GLN A 1 91 ? -1.965 5.284 3.935 1.00 95.88 91 GLN A C 1
ATOM 747 O O . GLN A 1 91 ? -1.404 5.361 5.021 1.00 95.88 91 GLN A O 1
ATOM 752 N N . GLU A 1 92 ? -3.150 5.849 3.702 1.00 95.38 92 GLU A N 1
ATOM 753 C CA . GLU A 1 92 ? -3.846 6.677 4.693 1.00 95.38 92 GLU A CA 1
ATOM 754 C C . GLU A 1 92 ? -4.232 5.875 5.946 1.00 95.38 92 GLU A C 1
ATOM 756 O O . GLU A 1 92 ? -4.009 6.321 7.074 1.00 95.38 92 GLU A O 1
ATOM 761 N N . ILE A 1 93 ? -4.743 4.648 5.770 1.00 96.62 93 ILE A N 1
ATOM 762 C CA . ILE A 1 93 ? -5.048 3.750 6.896 1.00 96.62 93 ILE A CA 1
ATOM 763 C C . ILE A 1 93 ? -3.783 3.494 7.712 1.00 96.62 93 ILE A C 1
ATOM 765 O O . ILE A 1 93 ? -3.789 3.686 8.927 1.00 96.62 93 ILE A O 1
ATOM 769 N N . TRP A 1 94 ? -2.701 3.058 7.064 1.00 96.75 94 TRP A N 1
ATOM 770 C CA . TRP A 1 94 ? -1.479 2.694 7.773 1.00 96.75 94 TRP A CA 1
ATOM 771 C C . TRP A 1 94 ? -0.741 3.899 8.350 1.00 96.75 94 TRP A C 1
ATOM 773 O O . TRP A 1 94 ? -0.155 3.765 9.418 1.00 96.75 94 TRP A O 1
ATOM 783 N N . TRP A 1 95 ? -0.828 5.080 7.736 1.00 95.69 95 TRP A N 1
ATOM 784 C CA . TRP A 1 95 ? -0.317 6.324 8.311 1.00 95.69 95 TRP A CA 1
ATOM 785 C C . TRP A 1 95 ? -0.957 6.612 9.673 1.00 95.69 95 TRP A C 1
ATOM 787 O O . TRP A 1 95 ? -0.251 6.783 10.667 1.00 95.69 95 TRP A O 1
ATOM 797 N N . ARG A 1 96 ? -2.294 6.567 9.752 1.00 95.25 96 ARG A N 1
ATOM 798 C CA . ARG A 1 96 ? 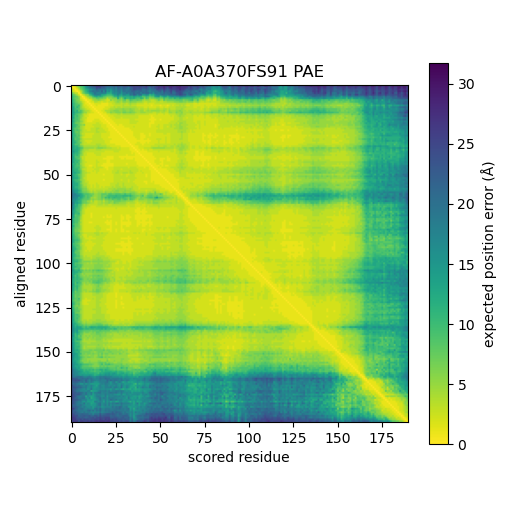-3.023 6.750 11.019 1.00 95.25 96 ARG A CA 1
ATOM 799 C C . ARG A 1 96 ? -2.745 5.630 12.011 1.00 95.25 96 ARG A C 1
ATOM 801 O O . ARG A 1 96 ? -2.563 5.894 13.194 1.00 95.25 96 ARG A O 1
ATOM 808 N N . VAL A 1 97 ? -2.684 4.387 11.530 1.00 95.50 97 VAL A N 1
ATOM 809 C CA . VAL A 1 97 ? -2.391 3.228 12.383 1.00 95.50 97 VAL A CA 1
ATOM 810 C C . VAL A 1 97 ? -1.022 3.354 13.034 1.00 95.50 97 VAL A C 1
ATOM 812 O O . VAL A 1 97 ? -0.896 3.122 14.230 1.00 95.50 97 VAL A O 1
ATOM 815 N N . LEU A 1 98 ? -0.003 3.741 12.268 1.00 94.75 98 LEU A N 1
ATOM 816 C CA . LEU A 1 98 ? 1.347 3.944 12.783 1.00 94.75 98 LEU A CA 1
ATOM 817 C C . LEU A 1 98 ? 1.411 5.143 13.740 1.00 94.75 98 LEU A C 1
ATOM 819 O O . LEU A 1 98 ? 2.119 5.076 14.742 1.00 94.75 98 LEU A O 1
ATOM 823 N N . GLY A 1 99 ? 0.637 6.202 13.478 1.00 94.56 99 GLY A N 1
ATOM 824 C CA . GLY A 1 99 ? 0.516 7.365 14.364 1.00 94.56 99 GLY A CA 1
ATOM 825 C C . GLY A 1 99 ? -0.155 7.079 15.714 1.00 94.56 99 GLY A C 1
ATOM 826 O O . GLY A 1 99 ? 0.053 7.829 16.663 1.00 94.56 99 GLY A O 1
ATOM 827 N N . SER A 1 100 ? -0.922 5.991 15.821 1.00 94.56 100 SER A N 1
ATOM 828 C CA . SER A 1 100 ? -1.617 5.564 17.047 1.00 94.56 100 SER A CA 1
ATOM 829 C C . SER A 1 100 ? -1.392 4.077 17.337 1.00 94.56 100 SER A C 1
ATOM 831 O O . SER A 1 100 ? -2.306 3.345 17.727 1.00 94.56 100 SER A O 1
ATOM 833 N N . TRP A 1 101 ? -0.169 3.598 17.076 1.00 93.50 101 TRP A N 1
ATOM 834 C CA . TRP A 1 101 ? 0.135 2.167 17.130 1.00 93.50 101 TRP A CA 1
ATOM 835 C C . TRP A 1 101 ? -0.118 1.574 18.518 1.00 93.50 101 TRP A C 1
ATOM 837 O O . TRP A 1 101 ? -0.687 0.492 18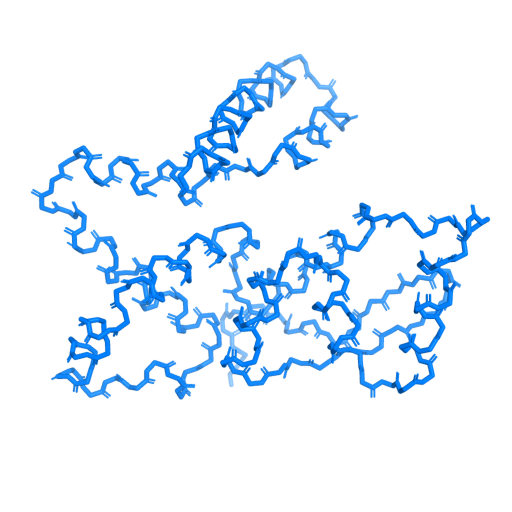.623 1.00 93.50 101 TRP A O 1
ATOM 847 N N . ALA A 1 102 ? 0.263 2.288 19.580 1.00 94.25 102 ALA A N 1
ATOM 848 C CA . ALA A 1 102 ? 0.128 1.807 20.953 1.00 94.25 102 ALA A CA 1
ATOM 849 C C . ALA A 1 102 ? -1.342 1.592 21.351 1.00 94.25 102 ALA A C 1
ATOM 851 O O . ALA A 1 102 ? -1.674 0.586 21.980 1.00 94.25 102 ALA A O 1
ATOM 852 N N . GLU A 1 103 ? -2.231 2.508 20.964 1.00 95.00 103 GLU A N 1
ATOM 853 C CA . GLU A 1 103 ? -3.661 2.403 21.242 1.00 95.00 103 GLU A CA 1
ATOM 854 C C . GLU A 1 103 ? -4.313 1.273 20.435 1.00 95.00 103 GLU A C 1
ATOM 856 O O . GLU A 1 103 ? -5.127 0.514 20.968 1.00 95.00 103 GLU A O 1
ATOM 861 N N . ILE A 1 104 ? -3.935 1.133 19.160 1.00 93.69 104 ILE A N 1
ATOM 862 C CA . ILE A 1 104 ? -4.463 0.088 18.275 1.00 93.69 104 ILE A CA 1
ATOM 863 C C . ILE A 1 104 ? -4.015 -1.297 18.730 1.00 93.69 104 ILE A C 1
ATOM 865 O O . ILE A 1 104 ? -4.853 -2.191 18.857 1.00 93.69 104 ILE A O 1
ATOM 869 N N . ASP A 1 105 ? -2.719 -1.475 18.984 1.00 92.81 105 ASP A N 1
ATOM 870 C CA . ASP A 1 105 ? -2.159 -2.743 19.447 1.00 92.81 105 ASP A CA 1
ATOM 871 C C . ASP A 1 105 ? -2.794 -3.152 20.782 1.00 92.81 105 ASP A C 1
ATOM 873 O O . ASP A 1 105 ? -3.270 -4.276 20.922 1.00 92.81 105 ASP A O 1
ATOM 877 N N . GLY A 1 106 ? -2.949 -2.207 21.718 1.00 93.56 106 GLY A N 1
ATOM 878 C CA . GLY A 1 106 ? -3.651 -2.437 22.980 1.00 93.56 106 GLY A CA 1
ATOM 879 C C . GLY A 1 106 ? -5.109 -2.883 22.800 1.00 93.56 106 GLY A C 1
ATOM 880 O O . GLY A 1 106 ? -5.515 -3.905 23.362 1.00 93.56 106 GLY A O 1
ATOM 881 N N . GLU A 1 107 ? -5.911 -2.164 22.005 1.00 94.75 107 GLU A N 1
ATOM 882 C CA . GLU A 1 107 ? -7.330 -2.506 21.799 1.00 94.75 107 GLU A CA 1
ATOM 883 C C . GLU A 1 107 ? -7.504 -3.851 21.071 1.00 94.75 107 GLU A C 1
ATOM 885 O O . GLU A 1 107 ? -8.422 -4.618 21.392 1.00 94.75 107 GLU A O 1
ATOM 890 N N . LEU A 1 108 ? -6.635 -4.164 20.107 1.00 94.06 108 LEU A N 1
ATOM 891 C CA . LEU A 1 108 ? -6.674 -5.428 19.371 1.00 94.06 108 LEU A CA 1
ATOM 892 C C . LEU A 1 108 ? -6.164 -6.603 20.213 1.00 94.06 108 LEU A C 1
ATOM 894 O O . LEU A 1 108 ? -6.809 -7.657 20.223 1.00 94.06 108 LEU A O 1
ATOM 898 N N . ALA A 1 109 ? -5.103 -6.415 20.998 1.00 93.00 109 ALA A N 1
ATOM 899 C CA . ALA A 1 109 ? -4.588 -7.424 21.919 1.00 93.00 109 ALA A CA 1
ATOM 900 C C . ALA A 1 109 ? -5.626 -7.800 22.987 1.00 93.00 109 ALA A C 1
ATOM 902 O O . ALA A 1 109 ? -5.825 -8.984 23.263 1.00 93.00 109 ALA A O 1
ATOM 903 N N . MET A 1 110 ? -6.381 -6.826 23.515 1.00 93.25 110 MET A N 1
ATOM 904 C CA . MET A 1 110 ? -7.509 -7.088 24.425 1.00 93.25 110 MET A CA 1
ATOM 905 C C . MET A 1 110 ? -8.609 -7.957 23.794 1.00 93.25 110 MET A C 1
ATOM 907 O O . MET A 1 110 ? -9.386 -8.590 24.509 1.00 93.25 110 MET A O 1
ATOM 911 N N . ARG A 1 111 ? -8.685 -8.001 22.460 1.00 91.75 111 ARG A N 1
ATOM 912 C CA . ARG A 1 111 ? -9.607 -8.851 21.691 1.00 91.75 111 ARG A CA 1
ATOM 913 C C . ARG A 1 111 ? -8.955 -10.134 21.171 1.00 91.75 111 ARG A C 1
ATOM 915 O O . ARG A 1 111 ? -9.596 -10.864 20.419 1.00 91.75 111 ARG A O 1
ATOM 922 N N . GLY A 1 112 ? -7.707 -10.407 21.553 1.00 93.00 112 GLY A N 1
ATOM 923 C CA . GLY A 1 112 ? -6.941 -11.563 21.089 1.00 93.00 112 GLY A CA 1
ATOM 924 C C . GLY A 1 112 ? -6.575 -11.503 19.603 1.00 93.00 112 GLY A C 1
ATOM 925 O O . GLY A 1 112 ? -6.396 -12.548 18.983 1.00 93.00 112 GLY A O 1
ATOM 926 N N . VAL A 1 113 ? -6.511 -10.305 19.015 1.00 93.94 113 VAL A N 1
ATOM 927 C CA . VAL A 1 113 ? -6.148 -10.101 17.609 1.00 93.94 113 VAL A CA 1
ATOM 928 C C . VAL A 1 113 ? -4.717 -9.582 17.533 1.00 93.94 113 VAL A C 1
ATOM 930 O O . VAL A 1 113 ? -4.454 -8.446 17.908 1.00 93.94 113 VAL A O 1
ATOM 933 N N . ASP A 1 114 ? -3.811 -10.393 16.992 1.00 94.19 114 ASP A N 1
ATOM 934 C CA . ASP A 1 114 ? -2.481 -9.939 16.580 1.00 94.19 114 ASP A CA 1
ATOM 935 C C . ASP A 1 114 ? -2.551 -9.464 15.125 1.00 94.19 114 ASP A C 1
ATOM 937 O O . ASP A 1 114 ? -2.646 -10.277 14.201 1.00 94.19 114 ASP A O 1
ATOM 941 N N . LEU A 1 115 ? -2.510 -8.144 14.926 1.00 92.56 115 LEU A N 1
ATOM 942 C CA . LEU A 1 115 ? -2.626 -7.517 13.611 1.00 92.56 115 LEU A CA 1
ATOM 943 C C . LEU A 1 115 ? -1.499 -7.937 12.655 1.00 92.56 115 LEU A C 1
ATOM 945 O O . LEU A 1 115 ? -1.744 -8.084 11.458 1.00 92.56 115 LEU A O 1
ATOM 949 N N . VAL A 1 116 ? -0.287 -8.160 13.174 1.00 92.88 116 VAL A N 1
ATOM 950 C CA . VAL A 1 116 ? 0.908 -8.475 12.375 1.00 92.88 116 VAL A CA 1
ATOM 951 C C . VAL A 1 116 ? 0.860 -9.903 11.829 1.00 92.88 116 VAL A C 1
ATOM 953 O O . VAL A 1 116 ? 1.403 -10.182 10.759 1.00 92.88 116 VAL A O 1
ATOM 956 N N . SER A 1 117 ? 0.160 -10.797 12.528 1.00 93.00 117 SER A N 1
ATOM 957 C CA . SER A 1 117 ? -0.053 -12.183 12.097 1.00 93.00 117 SER A CA 1
ATOM 958 C C . SER A 1 117 ? -1.083 -12.341 10.970 1.00 93.00 117 SER A C 1
ATOM 960 O O . SER A 1 117 ? -1.195 -13.417 10.375 1.00 93.00 117 SER A O 1
ATOM 962 N N . LEU A 1 118 ? -1.868 -11.297 10.677 1.00 93.25 118 LEU A N 1
ATOM 963 C CA . LEU A 1 118 ? -2.944 -11.362 9.694 1.00 93.25 118 LEU A CA 1
ATOM 964 C C . LEU A 1 118 ? -2.434 -11.170 8.262 1.00 93.25 118 LEU A C 1
ATOM 966 O O . LEU A 1 118 ? -1.468 -10.466 7.983 1.00 93.25 118 LEU A O 1
ATOM 970 N N . GLU A 1 119 ? -3.169 -11.758 7.319 1.00 93.25 119 GLU A N 1
ATOM 971 C CA . GLU A 1 119 ? -3.016 -11.470 5.891 1.00 93.25 119 GLU A CA 1
ATOM 972 C C . GLU A 1 119 ? -3.238 -9.968 5.614 1.00 93.25 119 GLU A C 1
ATOM 974 O O . GLU A 1 119 ? -4.170 -9.401 6.194 1.00 93.25 119 GLU A O 1
ATOM 979 N N . PRO A 1 120 ? -2.486 -9.328 4.697 1.00 94.50 120 PRO A N 1
ATOM 980 C CA . PRO A 1 120 ? -2.502 -7.872 4.523 1.00 94.50 120 PRO A CA 1
ATOM 981 C C . PRO A 1 120 ? -3.883 -7.262 4.293 1.00 94.50 120 PRO A C 1
ATOM 983 O O . PRO A 1 120 ? -4.258 -6.325 4.994 1.00 94.50 120 PRO A O 1
ATOM 986 N N . ALA A 1 121 ? -4.690 -7.842 3.400 1.00 93.38 121 ALA A N 1
ATOM 987 C CA . ALA A 1 121 ? -6.066 -7.396 3.189 1.00 93.38 121 ALA A CA 1
ATOM 988 C C . ALA A 1 121 ? -6.892 -7.425 4.486 1.00 93.38 121 ALA A C 1
ATOM 990 O O . ALA A 1 121 ? -7.563 -6.455 4.836 1.00 93.38 121 ALA A O 1
ATOM 991 N N . ARG A 1 122 ? -6.810 -8.521 5.252 1.00 93.94 122 ARG A N 1
ATOM 992 C CA . ARG A 1 122 ? -7.548 -8.658 6.512 1.00 93.94 122 ARG A CA 1
ATOM 993 C C . ARG A 1 122 ? -7.024 -7.690 7.571 1.00 93.94 122 ARG A C 1
ATOM 995 O O . ARG A 1 122 ? -7.841 -7.076 8.250 1.00 93.94 122 ARG A O 1
ATOM 1002 N N . ALA A 1 123 ? -5.707 -7.540 7.696 1.00 95.25 123 ALA A N 1
ATOM 1003 C CA . ALA A 1 123 ? -5.096 -6.593 8.622 1.00 95.25 123 ALA A CA 1
ATOM 1004 C C . ALA A 1 123 ? -5.585 -5.164 8.344 1.00 95.25 123 ALA A C 1
ATOM 1006 O O . ALA A 1 123 ? -6.096 -4.493 9.237 1.00 95.25 123 ALA A O 1
ATOM 1007 N N . THR A 1 124 ? -5.542 -4.733 7.083 1.00 95.69 124 THR A N 1
ATOM 1008 C CA . THR A 1 124 ? -6.007 -3.401 6.680 1.00 95.69 124 THR A CA 1
ATOM 1009 C C . THR A 1 124 ? -7.507 -3.216 6.873 1.00 95.69 124 THR A C 1
ATOM 1011 O O . THR A 1 124 ? -7.925 -2.151 7.318 1.00 95.69 124 THR A O 1
ATOM 1014 N N . HIS A 1 125 ? -8.331 -4.238 6.629 1.00 95.31 125 HIS A N 1
ATOM 1015 C CA . HIS A 1 125 ? -9.757 -4.174 6.954 1.00 95.31 125 HIS A CA 1
ATOM 1016 C C . HIS A 1 125 ? -10.012 -4.022 8.459 1.00 95.31 125 HIS A C 1
ATOM 1018 O O . HIS A 1 125 ? -10.824 -3.185 8.844 1.00 95.31 125 HIS A O 1
ATOM 1024 N N . VAL A 1 126 ? -9.316 -4.788 9.308 1.00 96.00 126 VAL A N 1
ATOM 1025 C CA . VAL A 1 126 ? -9.435 -4.683 10.774 1.00 96.00 126 VAL A CA 1
ATOM 1026 C C . VAL A 1 126 ? -9.030 -3.289 11.247 1.00 96.00 126 VAL A C 1
ATOM 1028 O O . VAL A 1 126 ? -9.786 -2.652 11.981 1.00 96.00 126 VAL A O 1
ATOM 1031 N N . ALA A 1 127 ? -7.888 -2.791 10.771 1.00 95.44 127 ALA A N 1
ATOM 1032 C CA . ALA A 1 127 ? -7.413 -1.446 11.065 1.00 95.44 127 ALA A CA 1
ATOM 1033 C C . ALA A 1 127 ? -8.423 -0.373 10.623 1.00 95.44 127 ALA A C 1
ATOM 1035 O O . ALA A 1 127 ? -8.820 0.472 11.423 1.00 95.44 127 ALA A O 1
ATOM 1036 N N . LYS A 1 128 ? -8.922 -0.452 9.382 1.00 95.56 128 LYS A N 1
ATOM 1037 C CA . LYS A 1 128 ? -9.945 0.462 8.852 1.00 95.56 128 LYS A CA 1
ATOM 1038 C C . LYS A 1 128 ? -11.216 0.456 9.701 1.00 95.56 128 LYS A C 1
ATOM 1040 O O . LYS A 1 128 ? -11.748 1.517 10.011 1.00 95.56 128 LYS A O 1
ATOM 1045 N N . SER A 1 129 ? -11.712 -0.723 10.077 1.00 95.38 129 SER A N 1
ATOM 1046 C CA . SER A 1 129 ? -12.910 -0.852 10.912 1.00 95.38 129 SER A CA 1
ATOM 1047 C C . SER A 1 129 ? -12.715 -0.246 12.300 1.00 95.38 129 SER A C 1
ATOM 1049 O O . SER A 1 129 ? -13.643 0.364 12.829 1.00 95.38 129 SER A O 1
ATOM 1051 N N . LEU A 1 130 ? -11.523 -0.387 12.882 1.00 95.44 130 LEU A N 1
ATOM 1052 C CA . LEU A 1 130 ? -11.199 0.223 14.166 1.00 95.44 130 LEU A CA 1
ATOM 1053 C C . LEU A 1 130 ? -11.167 1.755 14.071 1.00 95.44 130 LEU A C 1
ATOM 1055 O O . LEU A 1 130 ? -11.832 2.421 14.862 1.00 95.44 130 LEU A O 1
ATOM 1059 N N . LEU A 1 131 ? -10.491 2.304 13.057 1.00 95.00 131 LEU A N 1
ATOM 1060 C CA . LEU A 1 131 ? -10.459 3.749 12.803 1.00 95.00 131 LEU A CA 1
ATOM 1061 C C . LEU A 1 131 ? -11.869 4.321 12.586 1.00 95.00 131 LEU A C 1
ATOM 1063 O O . LEU A 1 131 ? -12.223 5.339 13.177 1.00 95.00 131 LEU A O 1
ATOM 1067 N N . ALA A 1 132 ? -12.706 3.637 11.800 1.00 94.81 132 ALA A N 1
ATOM 1068 C CA . ALA A 1 132 ? -14.093 4.044 11.574 1.00 94.81 132 ALA A CA 1
ATOM 1069 C C . ALA A 1 132 ? -14.922 4.025 12.867 1.00 94.81 132 AL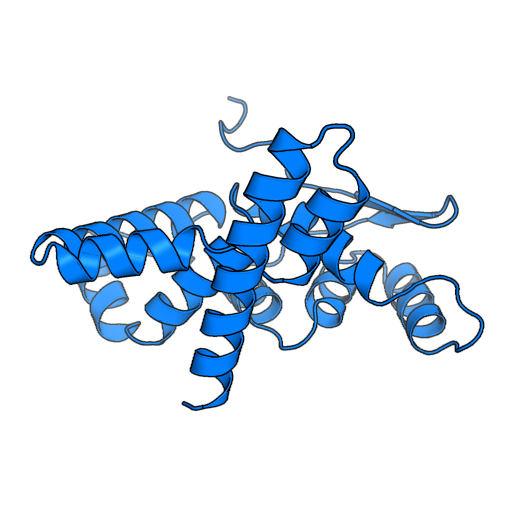A A C 1
ATOM 1071 O O . ALA A 1 132 ? -15.720 4.928 13.111 1.00 94.81 132 ALA A O 1
ATOM 1072 N N . LYS A 1 133 ? -14.710 3.023 13.729 1.00 94.62 133 LYS A N 1
ATOM 1073 C CA . LYS A 1 133 ? -15.356 2.952 15.043 1.00 94.62 133 LYS A CA 1
ATOM 1074 C C . LYS A 1 133 ? -14.949 4.139 15.919 1.00 94.62 133 LYS A C 1
ATOM 1076 O O . LYS A 1 133 ? -15.821 4.740 16.540 1.00 94.62 133 LYS A O 1
ATOM 1081 N N . TRP A 1 134 ? -13.666 4.493 15.966 1.00 93.75 134 TRP A N 1
ATOM 1082 C CA . TRP A 1 134 ? -13.195 5.650 16.735 1.00 93.75 134 TRP A CA 1
ATOM 1083 C C . TRP A 1 134 ? -13.801 6.960 16.217 1.00 93.75 134 TRP A C 1
ATOM 1085 O O . TRP A 1 134 ? -14.305 7.760 17.008 1.00 93.75 134 TRP A O 1
ATOM 1095 N N . ALA A 1 135 ? -13.854 7.129 14.894 1.00 93.25 135 ALA A N 1
ATOM 1096 C CA . ALA A 1 135 ? -14.448 8.303 14.263 1.00 93.25 135 ALA A CA 1
ATOM 1097 C C . ALA A 1 135 ? -15.977 8.393 14.433 1.00 93.25 135 ALA A C 1
ATOM 1099 O O . ALA A 1 135 ? -16.505 9.492 14.508 1.00 93.25 135 ALA A O 1
ATOM 1100 N N . SER A 1 136 ? -16.699 7.272 14.568 1.00 92.12 136 SER A N 1
ATOM 1101 C CA . SER A 1 136 ? -18.177 7.251 14.619 1.00 92.12 136 SER A CA 1
ATOM 1102 C C . SER A 1 136 ? -18.821 8.034 15.772 1.00 92.12 136 SER A C 1
ATOM 1104 O O . SER A 1 136 ? -20.021 8.289 15.747 1.00 92.12 136 SER A O 1
ATOM 1106 N N . SER A 1 137 ? -18.036 8.407 16.784 1.00 88.25 137 SER A N 1
ATOM 1107 C CA . SER A 1 137 ? -18.494 9.224 17.910 1.00 88.25 137 SER A CA 1
ATOM 1108 C C . SER A 1 137 ? -18.632 10.714 17.572 1.00 88.25 137 SER A C 1
ATOM 1110 O O . SER A 1 137 ? -19.287 11.440 18.318 1.00 88.25 137 SER A O 1
ATOM 1112 N N . ASN A 1 138 ? -18.046 11.166 16.458 1.00 92.88 138 ASN A N 1
ATOM 1113 C CA . ASN A 1 138 ? -18.104 12.542 15.981 1.00 92.88 138 ASN A CA 1
ATOM 1114 C C . ASN A 1 138 ? -18.352 12.555 14.463 1.00 92.88 138 ASN A C 1
ATOM 1116 O O . ASN A 1 138 ? -17.532 12.065 13.688 1.00 92.88 138 ASN A O 1
ATOM 1120 N N . GLU A 1 139 ? -19.479 13.131 14.042 1.00 91.19 139 GLU A N 1
ATOM 1121 C CA . GLU A 1 139 ? -19.881 13.182 12.633 1.00 91.19 139 GLU A CA 1
ATOM 1122 C C . GLU A 1 139 ? -18.841 13.890 11.754 1.00 91.19 139 GLU A C 1
ATOM 1124 O O . GLU A 1 139 ? -18.511 13.379 10.683 1.00 91.19 139 GLU A O 1
ATOM 1129 N N . ASP A 1 140 ? -18.236 14.976 12.242 1.00 91.62 140 ASP A N 1
ATOM 1130 C CA . ASP A 1 140 ? -17.201 15.713 11.509 1.00 91.62 140 ASP A CA 1
ATOM 1131 C C . ASP A 1 140 ? -15.957 14.841 11.283 1.00 91.62 140 ASP A C 1
ATOM 1133 O O . ASP A 1 140 ? -15.418 14.777 10.179 1.00 91.62 140 ASP A O 1
ATOM 1137 N N . HIS A 1 141 ? -15.535 14.092 12.308 1.00 89.56 141 HIS A N 1
ATOM 1138 C CA . HIS A 1 141 ? -14.385 13.186 12.205 1.00 89.56 141 HIS A CA 1
ATOM 1139 C C . HIS A 1 141 ? -14.688 11.986 11.299 1.00 89.56 141 HIS A C 1
ATOM 1141 O O . HIS A 1 141 ? -13.798 11.481 10.612 1.00 89.56 141 HIS A O 1
ATOM 1147 N N . ALA A 1 142 ? -15.931 11.500 11.296 1.00 89.88 142 ALA A N 1
ATOM 1148 C CA . ALA A 1 142 ? -16.358 10.423 10.411 1.00 89.88 142 ALA A CA 1
ATOM 1149 C C . ALA A 1 142 ? -16.363 10.873 8.943 1.00 89.88 142 ALA A C 1
ATOM 1151 O O . ALA A 1 142 ? -15.897 10.128 8.076 1.00 89.88 142 ALA A O 1
ATOM 1152 N N . GLN A 1 143 ? -16.837 12.091 8.667 1.00 90.94 143 GLN A N 1
ATOM 1153 C CA . GLN A 1 143 ? -16.798 12.687 7.332 1.00 90.94 143 GLN A CA 1
ATOM 1154 C C . GLN A 1 143 ? -15.360 12.948 6.874 1.00 90.94 143 GLN A C 1
ATOM 1156 O O . GLN A 1 143 ? -15.014 12.584 5.751 1.00 90.94 143 GLN A O 1
ATOM 1161 N N . GLU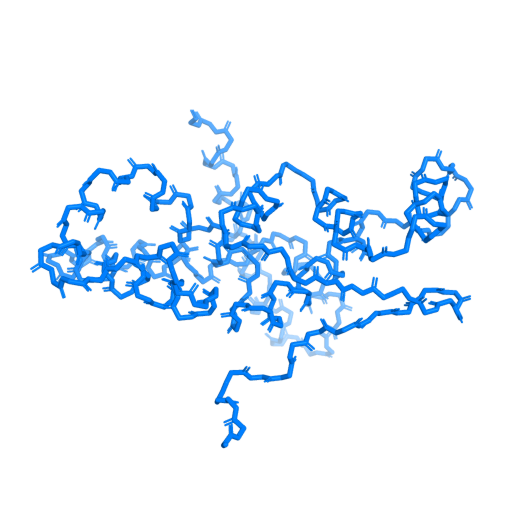 A 1 144 ? -14.508 13.499 7.743 1.00 90.12 144 GLU A N 1
ATOM 1162 C CA . GLU A 1 144 ? -13.082 13.698 7.468 1.00 90.12 144 GLU A CA 1
ATOM 1163 C C . GLU A 1 144 ? -12.386 12.375 7.137 1.00 90.12 144 GLU A C 1
ATOM 1165 O O . GLU A 1 144 ? -11.789 12.246 6.071 1.00 90.12 144 GLU A O 1
ATOM 1170 N N . LEU A 1 145 ? -12.543 11.348 7.980 1.00 91.00 145 LEU A N 1
ATOM 1171 C CA . LEU A 1 145 ? -11.974 10.029 7.710 1.00 91.00 145 LEU A CA 1
ATOM 1172 C C . LEU A 1 145 ? -12.490 9.458 6.383 1.00 91.00 145 LEU A C 1
ATOM 1174 O O . LEU A 1 145 ? -11.716 8.902 5.607 1.00 91.00 145 LEU A O 1
ATOM 1178 N N . SER A 1 146 ? -13.789 9.580 6.103 1.00 91.25 146 SER A N 1
ATOM 1179 C CA . SER A 1 146 ? -14.362 9.100 4.844 1.00 91.25 146 SER A CA 1
ATOM 1180 C C . SER A 1 146 ? -13.756 9.816 3.638 1.00 91.25 146 SER A C 1
ATOM 1182 O O . SER A 1 146 ? -13.395 9.158 2.660 1.00 91.25 146 SER A O 1
ATOM 1184 N N . ARG A 1 147 ? -13.616 11.144 3.705 1.00 89.94 147 ARG A N 1
ATOM 1185 C CA . ARG A 1 147 ? -12.992 11.956 2.657 1.00 89.94 147 ARG A CA 1
ATOM 1186 C C . ARG A 1 147 ? -11.544 11.537 2.442 1.00 89.94 147 ARG A C 1
ATOM 1188 O O . ARG A 1 147 ? -11.158 11.248 1.315 1.00 89.94 147 ARG A O 1
ATOM 1195 N N . ASP A 1 148 ? -10.759 11.431 3.502 1.00 89.31 148 ASP A N 1
ATOM 1196 C CA . ASP A 1 148 ? -9.326 11.163 3.384 1.00 89.31 148 ASP A CA 1
ATOM 1197 C C . ASP A 1 148 ? -9.065 9.739 2.851 1.00 89.31 148 ASP A C 1
ATOM 1199 O O . ASP A 1 148 ? -8.171 9.524 2.037 1.00 89.31 148 ASP A O 1
ATOM 1203 N N . LEU A 1 149 ? -9.911 8.764 3.213 1.00 90.31 149 LEU A N 1
ATOM 1204 C CA . LEU A 1 149 ? -9.823 7.391 2.695 1.00 90.31 149 LEU A CA 1
ATOM 1205 C C . LEU A 1 149 ? -10.245 7.240 1.225 1.00 90.31 149 LEU A C 1
ATOM 1207 O O . LEU A 1 149 ? -9.882 6.238 0.597 1.00 90.31 149 LEU A O 1
ATOM 1211 N N . THR A 1 150 ? -11.040 8.173 0.701 1.00 88.12 150 THR A N 1
ATOM 1212 C CA . THR A 1 150 ? -11.587 8.124 -0.667 1.00 88.12 150 THR A CA 1
ATOM 1213 C C . THR A 1 150 ? -10.898 9.088 -1.625 1.00 88.12 150 THR A C 1
ATOM 1215 O O . THR A 1 150 ? -10.956 8.856 -2.828 1.00 88.12 150 THR A O 1
ATOM 1218 N N . THR A 1 151 ? -10.201 10.107 -1.116 1.00 86.94 151 THR A N 1
ATOM 1219 C CA . THR A 1 151 ? -9.521 11.112 -1.940 1.00 86.94 151 THR A CA 1
ATOM 1220 C C . THR A 1 151 ? -8.427 10.460 -2.782 1.00 86.94 151 THR A C 1
ATOM 1222 O O . THR A 1 151 ? -7.469 9.886 -2.258 1.00 86.94 151 THR A O 1
ATOM 1225 N N . GLU A 1 152 ? -8.571 10.541 -4.102 1.00 86.62 152 GLU A N 1
ATOM 1226 C CA . GLU A 1 152 ? -7.588 10.018 -5.046 1.00 86.62 152 GLU A CA 1
ATOM 1227 C C . GLU A 1 152 ? -6.357 10.936 -5.108 1.00 86.62 152 GLU A C 1
ATOM 1229 O O . GLU A 1 152 ? -6.478 12.152 -4.974 1.00 86.62 152 GLU A O 1
ATOM 1234 N N . PRO A 1 153 ? -5.143 10.402 -5.324 1.00 85.19 153 PRO A N 1
ATOM 1235 C CA . PRO A 1 153 ? -3.982 11.244 -5.559 1.00 85.19 153 PRO A CA 1
ATOM 1236 C C . PRO A 1 153 ? -4.118 11.946 -6.920 1.00 85.19 153 PRO A C 1
ATOM 1238 O O . PRO A 1 153 ? -4.625 11.329 -7.861 1.00 85.19 153 PRO A O 1
ATOM 1241 N N . PRO A 1 154 ? -3.570 13.168 -7.079 1.00 83.12 154 PRO A N 1
ATOM 1242 C CA . PRO A 1 154 ? -3.752 13.962 -8.291 1.00 83.12 154 PRO A CA 1
ATOM 1243 C C . PRO A 1 154 ? -3.472 13.164 -9.576 1.00 83.12 154 PRO A C 1
ATOM 1245 O O . PRO A 1 154 ? -4.318 13.098 -10.458 1.00 83.12 154 PRO A O 1
ATOM 1248 N N . ARG A 1 155 ? -2.348 12.438 -9.658 1.00 85.38 155 ARG A N 1
ATOM 1249 C CA . ARG A 1 155 ? -1.989 11.626 -10.843 1.00 85.38 155 ARG A CA 1
ATOM 1250 C C . ARG A 1 155 ? -3.092 10.660 -11.322 1.00 85.38 155 ARG A C 1
ATOM 1252 O O . ARG A 1 155 ? -3.187 10.394 -12.513 1.00 85.38 155 ARG A O 1
ATOM 1259 N N . VAL A 1 156 ? -3.908 10.116 -10.410 1.00 83.50 156 VAL A N 1
ATOM 1260 C CA . VAL A 1 156 ? -4.992 9.177 -10.748 1.00 83.50 156 VAL A CA 1
ATOM 1261 C C . VAL A 1 156 ? -6.192 9.946 -11.288 1.00 83.50 156 VAL A C 1
ATOM 1263 O O . VAL A 1 156 ? -6.715 9.580 -12.339 1.00 83.50 156 VAL A O 1
ATOM 1266 N N . ALA A 1 157 ? -6.559 11.053 -10.638 1.00 80.94 157 ALA A N 1
ATOM 1267 C CA . ALA A 1 157 ? -7.620 11.937 -11.110 1.00 80.94 157 ALA A CA 1
ATOM 1268 C C . ALA A 1 157 ? -7.293 12.527 -12.497 1.00 80.94 157 ALA A C 1
ATOM 1270 O O . ALA A 1 157 ? -8.129 12.490 -13.396 1.00 80.94 157 ALA A O 1
ATOM 1271 N N . GLN A 1 158 ? -6.049 12.970 -12.719 1.00 78.44 158 GLN A N 1
ATOM 1272 C CA . GLN A 1 158 ? -5.594 13.458 -14.027 1.00 78.44 158 GLN A CA 1
ATOM 1273 C C . GLN A 1 158 ? -5.661 12.378 -15.102 1.00 78.44 158 GLN A C 1
ATOM 1275 O O . GLN A 1 158 ? -6.146 12.632 -16.196 1.00 78.44 158 GLN A O 1
ATOM 1280 N N . ARG A 1 159 ? -5.264 11.144 -14.789 1.00 80.69 159 ARG A N 1
ATOM 1281 C CA . ARG A 1 159 ? -5.397 10.058 -15.758 1.00 80.69 159 ARG A CA 1
ATOM 1282 C C . ARG A 1 159 ? -6.855 9.745 -16.096 1.00 80.69 159 ARG A C 1
ATOM 1284 O O . ARG A 1 159 ? -7.151 9.425 -17.241 1.00 80.69 159 ARG A O 1
ATOM 1291 N N . ARG A 1 160 ? -7.766 9.812 -15.119 1.00 78.31 160 ARG A N 1
ATOM 1292 C CA . ARG A 1 160 ? -9.204 9.647 -15.383 1.00 78.31 160 ARG A CA 1
ATOM 1293 C C . ARG A 1 160 ? -9.718 10.742 -16.314 1.00 78.31 160 ARG A C 1
ATOM 1295 O O . ARG A 1 160 ? -10.477 10.418 -17.216 1.00 78.31 160 ARG A O 1
ATOM 1302 N N . LEU A 1 161 ? -9.259 11.983 -16.141 1.00 75.75 161 LEU A N 1
ATOM 1303 C CA . LEU A 1 161 ? -9.551 13.087 -17.061 1.00 75.75 161 LEU A CA 1
ATOM 1304 C C . LEU A 1 161 ? -9.028 12.820 -18.477 1.00 75.75 161 LEU A C 1
ATOM 1306 O O . LEU A 1 161 ? -9.761 13.030 -19.435 1.00 75.75 161 LEU A O 1
ATOM 1310 N N . ASP A 1 162 ? -7.798 12.320 -18.607 1.00 76.81 162 ASP A N 1
ATOM 1311 C CA . ASP A 1 162 ? -7.173 12.058 -19.911 1.00 76.81 162 ASP A CA 1
ATOM 1312 C C . ASP A 1 162 ? -7.858 10.921 -20.699 1.00 76.81 162 ASP A C 1
ATOM 1314 O O . ASP A 1 162 ? -7.730 10.853 -21.921 1.00 76.81 162 ASP A O 1
ATOM 1318 N N . ILE A 1 163 ? -8.561 10.016 -20.006 1.00 79.31 163 ILE A N 1
ATOM 1319 C CA . ILE A 1 163 ? -9.261 8.853 -20.587 1.00 79.31 163 ILE A CA 1
ATOM 1320 C C . ILE A 1 163 ? -10.775 9.101 -20.723 1.00 79.31 163 ILE A C 1
ATOM 1322 O O . ILE A 1 163 ? -11.456 8.343 -21.408 1.00 79.31 163 ILE A O 1
ATOM 1326 N N . ALA A 1 164 ? -11.322 10.130 -20.072 1.00 76.44 164 ALA A N 1
ATOM 1327 C CA . ALA A 1 164 ? -12.751 10.417 -20.095 1.00 76.44 164 ALA A CA 1
ATOM 1328 C C . ALA A 1 164 ? -13.218 10.788 -21.513 1.00 76.44 164 ALA A C 1
ATOM 1330 O O . ALA A 1 164 ? -12.744 11.754 -22.110 1.00 76.44 164 ALA A O 1
ATOM 1331 N N . ASP A 1 165 ? -14.187 10.033 -22.030 1.00 73.38 165 ASP A N 1
ATOM 1332 C CA . ASP A 1 165 ? -14.727 10.226 -23.380 1.00 73.38 165 ASP A CA 1
ATOM 1333 C C . ASP A 1 165 ? -15.927 11.194 -23.386 1.00 73.38 165 ASP A C 1
ATOM 1335 O O . ASP A 1 165 ? -16.348 11.672 -24.445 1.00 73.38 165 ASP A O 1
ATOM 1339 N N . THR A 1 166 ? -16.497 11.498 -22.213 1.00 76.31 166 THR A N 1
ATOM 1340 C CA . THR A 1 166 ? -17.701 12.329 -22.074 1.00 76.31 166 THR A CA 1
ATOM 1341 C C . THR A 1 166 ? -17.483 13.571 -21.208 1.00 76.31 166 THR A C 1
ATOM 1343 O O . THR A 1 166 ? -16.669 13.593 -20.290 1.00 76.31 166 THR A O 1
ATOM 1346 N N . VAL A 1 167 ? -18.259 14.628 -21.479 1.00 71.81 167 VAL A N 1
ATOM 1347 C CA . VAL A 1 167 ? -18.186 15.903 -20.738 1.00 71.81 167 VAL A CA 1
ATOM 1348 C C . VAL A 1 167 ? -18.556 15.729 -19.260 1.00 71.81 167 VAL A C 1
ATOM 1350 O O . VAL A 1 167 ? -17.903 16.311 -18.402 1.00 71.81 167 VAL A O 1
ATOM 1353 N N . GLU A 1 168 ? -19.545 14.887 -18.952 1.00 71.75 168 GLU A N 1
ATOM 1354 C CA . GLU A 1 168 ? -19.958 14.599 -17.569 1.00 71.75 168 GLU A CA 1
ATOM 1355 C C . GLU A 1 168 ? -18.850 13.884 -16.774 1.00 71.75 168 GLU A C 1
ATOM 1357 O O . GLU A 1 168 ? -18.616 14.199 -15.607 1.00 71.75 168 GLU A O 1
ATOM 1362 N N . GLU A 1 169 ? -18.115 12.961 -17.405 1.00 69.31 169 GLU A N 1
ATOM 1363 C CA . GLU A 1 169 ? -16.958 12.298 -16.787 1.00 69.31 169 GLU A CA 1
ATOM 1364 C C . GLU A 1 169 ? -15.792 13.268 -16.561 1.00 69.31 169 GLU A C 1
ATOM 1366 O O . GLU A 1 169 ? -15.112 13.180 -15.535 1.00 69.31 169 GLU A O 1
ATOM 1371 N N . ILE A 1 170 ? -15.590 14.217 -17.482 1.00 63.25 170 ILE A N 1
ATOM 1372 C CA . ILE A 1 170 ? -14.573 15.266 -17.356 1.00 63.25 170 ILE A CA 1
ATOM 1373 C C . ILE A 1 170 ? -14.903 16.196 -16.179 1.00 63.25 170 ILE A C 1
ATOM 1375 O O . ILE A 1 170 ? -14.028 16.486 -15.366 1.00 63.25 170 ILE A O 1
ATOM 1379 N N . GLU A 1 171 ? -16.153 16.643 -16.044 1.00 69.44 171 GLU A N 1
ATOM 1380 C CA . GLU A 1 171 ? -16.565 17.537 -14.951 1.00 69.44 171 GLU A CA 1
ATOM 1381 C C . GLU A 1 171 ? -16.433 16.871 -13.573 1.00 69.44 171 GLU A C 1
ATOM 1383 O O . GLU A 1 171 ? -15.906 17.482 -12.639 1.00 69.44 171 GLU A O 1
ATOM 1388 N N . ALA A 1 172 ? -16.838 15.602 -13.447 1.00 69.19 172 ALA A N 1
ATOM 1389 C CA . ALA A 1 172 ? -16.700 14.850 -12.201 1.00 69.19 172 ALA A CA 1
ATOM 1390 C C . ALA A 1 172 ? -15.226 14.647 -11.807 1.00 69.19 172 ALA A C 1
ATOM 1392 O O . ALA A 1 172 ? -14.842 14.905 -10.666 1.00 69.19 172 ALA A O 1
ATOM 1393 N N . ALA A 1 173 ? -14.376 14.242 -12.755 1.00 60.34 173 ALA A N 1
ATOM 1394 C CA . ALA A 1 173 ? -12.961 14.007 -12.476 1.00 60.34 173 ALA A CA 1
ATOM 1395 C C . ALA A 1 173 ? -12.174 15.312 -12.217 1.00 60.34 173 ALA A C 1
ATOM 1397 O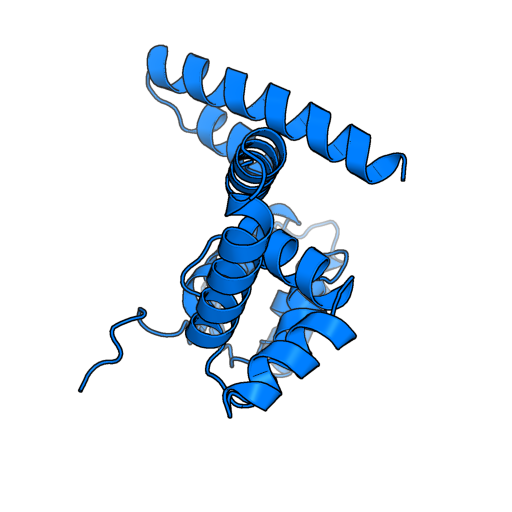 O . ALA A 1 173 ? -11.189 15.302 -11.475 1.00 60.34 173 ALA A O 1
ATOM 1398 N N . ALA A 1 174 ? -12.614 16.448 -12.774 1.00 64.62 174 ALA A N 1
ATOM 1399 C CA . ALA A 1 174 ? -12.002 17.755 -12.528 1.00 64.62 174 ALA A CA 1
ATOM 1400 C C . ALA A 1 174 ? -12.254 18.238 -11.093 1.00 64.62 174 ALA A C 1
ATOM 1402 O O . ALA A 1 174 ? -11.337 18.739 -10.440 1.00 64.62 174 ALA A O 1
ATOM 1403 N N . PHE A 1 175 ? -13.469 18.024 -10.582 1.00 69.88 175 PHE A N 1
ATOM 1404 C CA . PHE A 1 175 ? -13.810 18.310 -9.189 1.00 69.88 175 PHE A CA 1
ATOM 1405 C C . PHE A 1 175 ? -12.967 17.472 -8.211 1.00 69.88 175 PHE A C 1
ATOM 1407 O O . PHE A 1 175 ? -12.408 18.005 -7.248 1.00 69.88 175 PHE A O 1
ATOM 1414 N N . ASP A 1 176 ? -12.795 16.178 -8.500 1.00 70.06 176 ASP A N 1
ATOM 1415 C CA . ASP A 1 176 ? -11.971 15.274 -7.687 1.00 70.06 176 ASP A CA 1
ATOM 1416 C C . ASP A 1 176 ? -10.483 15.687 -7.681 1.00 70.06 176 ASP A C 1
ATOM 1418 O O . ASP A 1 176 ? -9.816 15.622 -6.642 1.00 70.06 176 ASP A O 1
ATOM 1422 N N . TRP A 1 177 ? -9.955 16.180 -8.809 1.00 64.94 177 TRP A N 1
ATOM 1423 C CA . TRP A 1 177 ? -8.579 16.687 -8.902 1.00 64.94 177 TRP A CA 1
ATOM 1424 C C . TRP A 1 177 ? -8.334 17.917 -8.011 1.00 64.94 177 TRP A C 1
ATOM 1426 O O . TRP A 1 177 ? -7.295 18.002 -7.347 1.00 64.94 177 TRP A O 1
ATOM 1436 N N . GLU A 1 178 ? -9.270 18.869 -7.963 1.00 70.88 178 GLU A N 1
ATOM 1437 C CA . GLU A 1 178 ? -9.139 20.058 -7.110 1.00 70.88 178 GLU A CA 1
ATOM 1438 C C . GLU A 1 178 ? -9.108 19.688 -5.621 1.00 70.88 178 GLU A C 1
ATOM 1440 O O . GLU A 1 178 ? -8.264 20.192 -4.868 1.00 70.88 178 GLU A O 1
ATOM 1445 N N . ALA A 1 179 ? -9.964 18.748 -5.207 1.00 70.38 179 ALA A N 1
ATOM 1446 C CA . ALA A 1 179 ? -9.976 18.215 -3.848 1.00 70.38 179 ALA A CA 1
ATOM 1447 C C . ALA A 1 179 ? -8.655 17.500 -3.504 1.00 70.38 179 ALA A C 1
ATOM 1449 O O . ALA A 1 179 ? -8.054 17.763 -2.456 1.00 70.38 179 ALA A O 1
ATOM 1450 N N . ALA A 1 180 ? -8.152 16.663 -4.416 1.00 63.34 180 ALA A N 1
ATOM 1451 C CA . ALA A 1 180 ? -6.875 15.970 -4.272 1.00 63.34 180 ALA A CA 1
ATOM 1452 C C . ALA A 1 180 ? -5.690 16.939 -4.118 1.00 63.34 180 ALA A C 1
ATOM 1454 O O . ALA A 1 180 ? -4.836 16.774 -3.239 1.00 63.34 180 ALA A O 1
ATOM 1455 N N . ALA A 1 181 ? -5.635 17.981 -4.951 1.00 65.94 181 ALA A N 1
ATOM 1456 C CA . ALA A 1 181 ? -4.569 18.978 -4.922 1.00 65.94 181 ALA A CA 1
ATOM 1457 C C . ALA A 1 181 ? -4.561 19.793 -3.615 1.00 65.94 181 ALA A C 1
ATOM 1459 O O . ALA A 1 181 ? -3.489 20.118 -3.090 1.00 65.94 181 ALA A O 1
ATOM 1460 N N . ALA A 1 182 ? -5.735 20.106 -3.059 1.00 69.88 182 ALA A N 1
ATOM 1461 C CA . ALA A 1 182 ? -5.853 20.807 -1.782 1.00 69.88 182 ALA A CA 1
ATOM 1462 C C . ALA A 1 182 ? -5.296 19.979 -0.609 1.00 69.88 182 ALA A C 1
ATOM 1464 O O . ALA A 1 182 ? -4.566 20.511 0.233 1.00 69.88 182 ALA A O 1
ATOM 1465 N N . LEU A 1 183 ? -5.572 18.673 -0.595 1.00 60.12 183 LEU A N 1
ATOM 1466 C CA . LEU A 1 183 ? -5.171 17.758 0.476 1.00 60.12 183 LEU A CA 1
ATOM 1467 C C . LEU A 1 183 ? -3.656 17.494 0.470 1.00 60.12 183 LEU A C 1
ATOM 1469 O O . LEU A 1 183 ? -3.001 17.584 1.509 1.00 60.12 183 LEU A O 1
ATOM 1473 N N . VAL A 1 184 ? -3.057 17.314 -0.715 1.00 59.84 184 VAL A N 1
ATOM 1474 C CA . VAL A 1 184 ? -1.590 17.221 -0.872 1.00 59.84 184 VAL A CA 1
ATOM 1475 C C . VAL A 1 184 ? -0.890 18.481 -0.351 1.00 59.84 184 VAL A C 1
ATOM 1477 O O . VAL A 1 184 ? 0.167 18.405 0.280 1.00 59.84 184 VAL A O 1
ATOM 1480 N N . ASN A 1 185 ? -1.473 19.657 -0.589 1.00 60.22 185 ASN A N 1
ATOM 1481 C CA . ASN A 1 185 ? -0.921 20.917 -0.096 1.00 60.22 185 ASN A CA 1
ATOM 1482 C C . ASN A 1 185 ? -1.058 21.084 1.425 1.00 60.22 185 ASN A C 1
ATOM 1484 O O . ASN A 1 185 ? -0.210 21.745 2.025 1.00 60.22 185 ASN A O 1
ATOM 1488 N N . GLN A 1 186 ? -2.076 20.491 2.055 1.00 56.31 186 GLN A N 1
ATOM 1489 C CA . GLN A 1 186 ? -2.177 20.421 3.516 1.00 56.31 186 GLN A CA 1
ATOM 1490 C C . GLN A 1 186 ? -1.130 19.472 4.106 1.00 56.31 186 GLN A C 1
ATOM 1492 O O . GLN A 1 186 ? -0.398 19.880 5.003 1.00 56.31 186 GLN A O 1
ATOM 1497 N N . GLN A 1 187 ? -0.977 18.268 3.547 1.00 49.44 187 GLN A N 1
ATOM 1498 C CA . GLN A 1 187 ? -0.004 17.269 4.014 1.00 49.44 187 GLN A CA 1
ATOM 1499 C C . GLN A 1 187 ? 1.459 17.723 3.871 1.00 49.44 187 GLN A C 1
ATOM 1501 O O . GLN A 1 187 ? 2.316 17.284 4.625 1.00 49.44 187 GLN A O 1
ATOM 1506 N N . ARG A 1 188 ? 1.769 18.625 2.927 1.00 43.56 188 ARG A N 1
ATOM 1507 C CA . ARG A 1 188 ? 3.111 19.230 2.788 1.00 43.56 188 ARG A CA 1
ATOM 1508 C C . ARG A 1 188 ? 3.420 20.334 3.809 1.00 43.56 188 ARG A C 1
ATOM 1510 O O . ARG A 1 188 ? 4.566 20.772 3.872 1.00 43.56 188 ARG A O 1
ATOM 1517 N N . ARG A 1 189 ? 2.416 20.855 4.524 1.00 36.47 189 ARG A N 1
ATOM 1518 C CA . ARG A 1 189 ? 2.558 21.993 5.456 1.00 36.47 189 ARG A CA 1
ATOM 1519 C C . ARG A 1 189 ? 2.675 21.578 6.927 1.00 36.47 189 ARG A C 1
ATOM 1521 O O . ARG A 1 189 ? 2.986 22.438 7.748 1.00 36.47 189 ARG A O 1
ATOM 1528 N N . THR A 1 190 ? 2.423 20.313 7.238 1.00 39.03 190 THR A N 1
ATOM 1529 C CA . THR A 1 190 ? 2.566 19.684 8.563 1.00 39.03 190 THR A CA 1
ATOM 1530 C C . THR A 1 190 ? 3.801 18.806 8.603 1.00 39.03 190 THR A C 1
ATOM 1532 O O . THR A 1 190 ? 4.535 18.882 9.609 1.00 39.03 190 THR A O 1
#

Foldseek 3Di:
DPDPQADQDQWDDDPNDIFGFDDDQQVVQLVCLLDPALLSVSLVRGPDPVSSVVVVVLDPDPPHPDDSVVSVVVSQVNCCRQQVAGSQLLNVLVVVCVVCVVVLCVVCVVVVHDLSPDRNNVSSVSSLVVCCVVQVVDPVSNVVNVCSSPQDALSVLVVQCVPDPDPVSNVVSVVSNVSNVVVVVVVVVD

Solvent-accessible surface area (backbone atoms only — not comparable to full-atom values): 10573 Å² total; per-residue (Å²): 131,84,68,94,69,69,69,67,63,51,60,51,74,56,98,91,41,80,44,46,36,48,84,62,60,47,70,60,40,51,54,33,65,66,40,98,46,44,59,56,38,54,46,71,27,35,70,46,70,67,57,36,53,50,51,53,53,36,65,72,36,90,86,46,87,62,47,73,66,59,39,47,50,53,35,35,52,49,36,26,32,55,38,73,41,53,43,64,35,52,40,50,49,49,52,54,42,65,76,41,39,71,63,51,51,51,59,32,50,78,70,73,44,63,60,76,81,37,57,50,29,59,30,52,50,52,52,47,55,50,54,51,58,67,23,66,83,37,70,69,50,36,50,49,52,52,46,62,51,64,54,52,58,44,76,57,29,50,49,49,39,76,68,42,90,44,71,71,52,34,56,55,28,50,55,50,28,56,54,20,51,52,52,56,57,52,65,73,74,112

Sequence (190 aa):
MPKPWGREPTAWTIDGRVMEVTRPPLVELVNLVMAPTPTYLVLYTLTRPEDRKYLVAQVFDRQSRIEIELLHDVADHLVLGWFGMPRWTVQEIWWRVLGSWAEIDGELAMRGVDLVSLEPARATHVAKSLLAKWASSNEDHAQELSRDLTTEPPRVAQRRLDIADTVEEIEAAAFDWEAAAALVNQQRRT